Protein AF-A0A495WBW5-F1 (afdb_monomer)

Secondary structure (DSSP, 8-state):
-PPPPPPP-PPPPPP--------HHHHHHHHHHHHHHHHHT-----------------PPPPPPPPPSSPPPGGG-B--HHHHHHHHT--SSSS---STT--BTT-EE--TT--HHHHHHHHHHHHHSSS-SEEEEEEE-TTS-EEEEEEEEEEETTEEEEEEEETTSBEEEEE---TTSTT-EEPPPPPSSPPTTPPSS---EE--GGGT--S-EEEEEEETTEEEEEEE-TT--EEEEEEEE----

Nearest PDB structures (foldseek):
  8a8o-assembly1_C  TM=7.079E-01  e=2.023E-01  Methanothermococcus thermolithotrophicus DSM 2095
  5boi-assembly1_A  TM=7.600E-01  e=6.364E+00  Priestia megaterium QM B1551
  6idc-assembly1_A-2  TM=2.640E-01  e=1.720E+00  Borreliella burgdorferi
  6iei-assembly1_A-2  TM=2.700E-01  e=3.309E+00  Borreliella burgdorferi B31
  5xna-assembly1_B  TM=2.556E-01  e=5.996E+00  Ramazzottius varieornatus

pLDDT: mean 79.87, std 24.34, range [25.97, 98.69]

Mean predicted aligned error: 12.03 Å

Organism: NCBI:txid2072

Structure (mmCIF, N/CA/C/O backbone):
data_AF-A0A495WBW5-F1
#
_entry.id   AF-A0A495WBW5-F1
#
loop_
_atom_site.group_PDB
_atom_site.id
_atom_site.type_symbol
_atom_site.label_atom_id
_atom_site.label_alt_id
_atom_site.label_comp_id
_atom_site.label_asym_id
_atom_site.label_entity_id
_atom_site.label_seq_id
_atom_site.pdbx_PDB_ins_code
_atom_site.Cartn_x
_atom_site.Cartn_y
_atom_site.Cartn_z
_atom_site.occupancy
_atom_site.B_iso_or_equiv
_atom_site.auth_seq_id
_atom_site.auth_comp_id
_atom_site.auth_asym_id
_atom_site.auth_atom_id
_atom_site.pdbx_PDB_model_num
ATOM 1 N N . MET A 1 1 ? 38.525 -20.313 -63.266 1.00 43.47 1 MET A N 1
ATOM 2 C CA . MET A 1 1 ? 38.816 -19.893 -61.877 1.00 43.47 1 MET A CA 1
ATOM 3 C C . MET A 1 1 ? 37.550 -19.274 -61.301 1.00 43.47 1 MET A C 1
ATOM 5 O O . MET A 1 1 ? 37.199 -18.166 -61.682 1.00 43.47 1 MET A O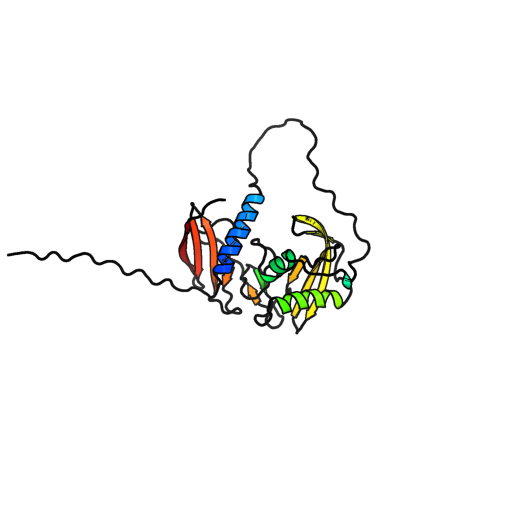 1
ATOM 9 N N . ALA A 1 2 ? 36.801 -20.036 -60.500 1.00 37.78 2 ALA A N 1
ATOM 10 C CA . ALA A 1 2 ? 35.515 -19.625 -59.939 1.00 37.78 2 ALA A CA 1
ATOM 11 C C . ALA A 1 2 ? 35.702 -19.095 -58.508 1.00 37.78 2 ALA A C 1
ATOM 13 O O . ALA A 1 2 ? 36.392 -19.710 -57.700 1.00 37.78 2 ALA A O 1
ATOM 14 N N . LYS A 1 3 ? 35.101 -17.938 -58.220 1.00 40.56 3 LYS A N 1
ATOM 15 C CA . LYS A 1 3 ? 35.099 -17.264 -56.914 1.00 40.56 3 LYS A CA 1
ATOM 16 C C . LYS A 1 3 ? 33.952 -17.836 -56.060 1.00 40.56 3 LYS A C 1
ATOM 18 O O . LYS A 1 3 ? 32.822 -17.813 -56.550 1.00 40.56 3 LYS A O 1
ATOM 23 N N . PRO A 1 4 ? 34.163 -18.290 -54.813 1.00 42.28 4 PRO A N 1
ATOM 24 C CA . PRO A 1 4 ? 33.050 -18.648 -53.941 1.00 42.28 4 PRO A CA 1
ATOM 25 C C . PRO A 1 4 ? 32.411 -17.388 -53.336 1.00 42.28 4 PRO A C 1
ATOM 27 O O . PRO A 1 4 ? 33.103 -16.515 -52.811 1.00 42.28 4 PRO A O 1
ATOM 30 N N . LYS A 1 5 ? 31.077 -17.310 -53.402 1.00 39.19 5 LYS A N 1
ATOM 31 C CA . LYS A 1 5 ? 30.241 -16.435 -52.567 1.00 39.19 5 LYS A CA 1
ATOM 32 C C . LYS A 1 5 ? 29.957 -17.172 -51.256 1.00 39.19 5 LYS A C 1
ATOM 34 O O . LYS A 1 5 ? 29.403 -18.265 -51.312 1.00 39.19 5 LYS A O 1
ATOM 39 N N . ASN A 1 6 ? 30.272 -16.563 -50.114 1.00 36.59 6 ASN A N 1
ATOM 40 C CA . ASN A 1 6 ? 29.760 -17.015 -48.818 1.00 36.59 6 ASN A CA 1
ATOM 41 C C . ASN A 1 6 ? 28.464 -16.261 -48.459 1.00 36.59 6 ASN A C 1
ATOM 43 O O . ASN A 1 6 ? 28.389 -15.053 -48.705 1.00 36.59 6 ASN A O 1
ATOM 47 N N . PRO A 1 7 ? 27.452 -16.959 -47.909 1.00 36.31 7 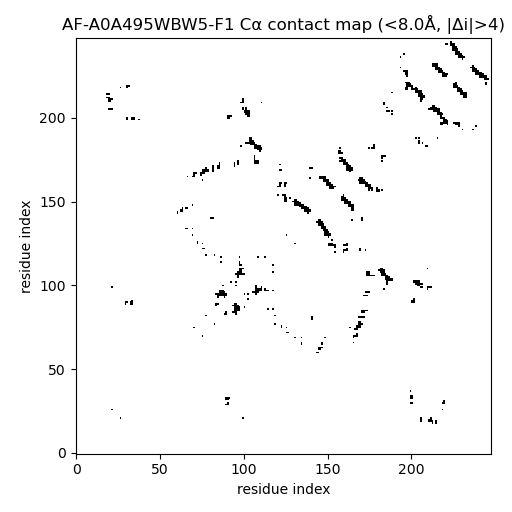PRO A N 1
ATOM 48 C CA . PRO A 1 7 ? 26.153 -16.400 -47.556 1.00 36.31 7 PRO A CA 1
ATOM 49 C C . PRO A 1 7 ? 26.163 -15.744 -46.165 1.00 36.31 7 PRO A C 1
ATOM 51 O O . PRO A 1 7 ? 27.070 -15.950 -45.360 1.00 36.31 7 PRO A O 1
ATOM 54 N N . GLY A 1 8 ? 25.146 -14.915 -45.925 1.00 31.19 8 GLY A N 1
ATOM 55 C CA . GLY A 1 8 ? 25.039 -14.001 -44.793 1.00 31.19 8 GLY A CA 1
ATOM 56 C C . GLY A 1 8 ? 25.006 -14.659 -43.414 1.00 31.19 8 GLY A C 1
ATOM 57 O O . GLY A 1 8 ? 24.326 -15.656 -43.186 1.00 31.19 8 GLY A O 1
ATOM 58 N N . GLY A 1 9 ? 25.723 -14.027 -42.484 1.00 26.98 9 GLY A N 1
ATOM 59 C CA . GLY A 1 9 ? 25.633 -14.283 -41.054 1.00 26.98 9 GLY A CA 1
ATOM 60 C C . GLY A 1 9 ? 24.434 -13.554 -40.460 1.00 26.98 9 GLY A C 1
ATOM 61 O O . GLY A 1 9 ? 24.450 -12.338 -40.289 1.00 26.98 9 GLY A O 1
ATOM 62 N N . SER A 1 10 ? 23.399 -14.320 -40.149 1.00 31.28 10 SER A N 1
ATOM 63 C CA . SER A 1 10 ? 22.343 -13.981 -39.202 1.00 31.28 10 SER A CA 1
ATOM 64 C C . SER A 1 10 ? 22.943 -13.719 -37.817 1.00 31.28 10 SER A C 1
ATOM 66 O O . SER A 1 10 ? 23.569 -14.599 -37.228 1.00 31.28 10 SER A O 1
ATOM 68 N N . THR A 1 11 ? 22.754 -12.507 -37.298 1.00 33.66 11 THR A N 1
ATOM 69 C CA . THR A 1 11 ? 23.127 -12.121 -35.933 1.00 33.66 11 THR A CA 1
ATOM 70 C C . THR A 1 11 ? 22.262 -12.896 -34.928 1.00 33.66 11 THR A C 1
ATOM 72 O O . THR A 1 11 ? 21.034 -12.837 -35.033 1.00 33.66 11 THR A O 1
ATOM 75 N N . PRO A 1 12 ? 22.841 -13.612 -33.947 1.00 33.16 12 PRO A N 1
ATOM 76 C CA . PRO A 1 12 ? 22.066 -14.287 -32.912 1.00 33.16 12 PRO A CA 1
ATOM 77 C C . PRO A 1 12 ? 21.360 -13.259 -32.023 1.00 33.16 12 PRO A C 1
ATOM 79 O O . PRO A 1 12 ? 21.994 -12.346 -31.490 1.00 33.16 12 PRO A O 1
ATOM 82 N N . GLY A 1 13 ? 20.044 -13.414 -31.866 1.00 32.56 13 GLY A N 1
ATOM 83 C CA . GLY A 1 13 ? 19.249 -12.653 -30.912 1.00 32.56 13 GLY A CA 1
ATOM 84 C C . GLY A 1 13 ? 19.832 -12.796 -29.509 1.00 32.56 13 GLY A C 1
ATOM 85 O O . GLY A 1 13 ? 20.043 -13.903 -29.016 1.00 32.56 13 GLY A O 1
ATOM 86 N N . LYS A 1 14 ? 20.121 -11.655 -28.882 1.00 28.94 14 LYS A N 1
ATOM 87 C CA . LYS A 1 14 ? 20.548 -11.579 -27.486 1.00 28.94 14 LYS A CA 1
ATOM 88 C C . LYS A 1 14 ? 19.438 -12.209 -26.625 1.00 28.94 14 LYS A C 1
ATOM 90 O O . LYS A 1 14 ? 18.284 -11.809 -26.791 1.00 28.94 14 LYS A O 1
ATOM 95 N N . PRO A 1 15 ? 19.737 -13.186 -25.751 1.00 29.55 15 PRO A N 1
ATOM 96 C CA . PRO A 1 15 ? 18.718 -13.795 -24.906 1.00 29.55 15 PRO A CA 1
ATOM 97 C C . PRO A 1 15 ? 18.064 -12.719 -24.036 1.00 29.55 15 PRO A C 1
ATOM 99 O O . PRO A 1 15 ? 18.747 -11.819 -23.538 1.00 29.55 15 PRO A O 1
ATOM 102 N N . SER A 1 16 ? 16.742 -12.803 -23.873 1.00 36.97 16 SER A N 1
ATOM 103 C CA . SER A 1 16 ? 15.997 -11.966 -22.936 1.00 36.97 16 SER A CA 1
ATOM 104 C C . SER A 1 16 ? 16.582 -12.177 -21.542 1.00 36.97 16 SER A C 1
ATOM 106 O O . SER A 1 16 ? 16.404 -13.242 -20.950 1.00 36.97 16 SER A O 1
ATOM 108 N N . GLN A 1 17 ? 17.323 -11.195 -21.032 1.00 35.88 17 GLN A N 1
ATOM 109 C CA . GLN A 1 17 ? 17.738 -11.205 -19.637 1.00 35.88 17 GLN A CA 1
ATOM 110 C C . GLN A 1 17 ? 16.465 -11.113 -18.795 1.00 35.88 17 GLN A C 1
ATOM 112 O O . GLN A 1 17 ? 15.706 -10.147 -18.891 1.00 35.88 17 GLN A O 1
ATOM 117 N N . ALA A 1 18 ? 16.185 -12.176 -18.046 1.00 35.75 18 ALA A N 1
ATOM 118 C CA . ALA A 1 18 ? 15.113 -12.194 -17.070 1.00 35.75 18 ALA A CA 1
ATOM 119 C C . ALA A 1 18 ? 15.525 -11.265 -15.921 1.00 35.75 18 ALA A C 1
ATOM 121 O O . ALA A 1 18 ? 16.387 -11.610 -15.117 1.00 35.75 18 ALA A O 1
ATOM 122 N N . HIS A 1 19 ? 14.966 -10.058 -15.905 1.00 38.81 19 HIS A N 1
ATOM 123 C CA . HIS A 1 19 ? 15.140 -9.095 -14.823 1.00 38.81 19 HIS A CA 1
ATOM 124 C C . HIS A 1 19 ? 13.980 -9.252 -13.837 1.00 38.81 19 HIS A C 1
ATOM 126 O O . HIS A 1 19 ? 12.852 -8.878 -14.160 1.00 38.81 19 HIS A O 1
ATOM 132 N N . GLY A 1 20 ? 14.275 -9.831 -12.670 1.00 45.25 20 GLY A N 1
ATOM 133 C CA . GLY A 1 20 ? 13.390 -9.896 -11.505 1.00 45.25 20 GLY A CA 1
ATOM 134 C C . GLY A 1 20 ? 12.148 -10.795 -11.623 1.00 45.25 20 GLY A C 1
ATOM 135 O O . GLY A 1 20 ? 11.582 -11.016 -12.690 1.00 45.25 20 GLY A O 1
ATOM 136 N N . ASN A 1 21 ? 11.668 -11.273 -10.473 1.00 41.28 21 ASN A N 1
ATOM 137 C CA . ASN A 1 21 ? 10.397 -11.995 -10.328 1.00 41.28 21 ASN A CA 1
ATOM 138 C C . ASN A 1 21 ? 9.182 -11.045 -10.259 1.00 41.28 21 ASN A C 1
ATOM 140 O O . ASN A 1 21 ? 8.181 -11.369 -9.619 1.00 41.28 21 ASN A O 1
ATOM 144 N N . ILE A 1 22 ? 9.237 -9.867 -10.900 1.00 48.59 22 ILE A N 1
ATOM 145 C CA . ILE A 1 22 ? 8.040 -9.028 -11.031 1.00 48.59 22 ILE A CA 1
ATOM 146 C C . ILE A 1 22 ? 7.065 -9.822 -11.897 1.00 48.59 22 ILE A C 1
ATOM 148 O O . ILE A 1 22 ? 7.281 -9.978 -13.099 1.00 48.59 22 ILE A O 1
ATOM 152 N N . ASN A 1 23 ? 6.014 -10.360 -11.276 1.00 43.28 23 ASN A N 1
ATOM 153 C CA . ASN A 1 23 ? 5.000 -11.152 -11.955 1.00 43.28 23 ASN A CA 1
ATOM 154 C C . ASN A 1 23 ? 4.376 -10.318 -13.089 1.00 43.28 23 ASN A C 1
ATOM 156 O O . ASN A 1 23 ? 3.496 -9.482 -12.869 1.00 43.28 23 ASN A O 1
ATOM 160 N N . ALA A 1 24 ? 4.856 -10.540 -14.315 1.00 37.81 24 ALA A N 1
ATOM 161 C CA . ALA A 1 24 ? 4.458 -9.792 -15.501 1.00 37.81 24 ALA A CA 1
ATOM 162 C C . ALA A 1 24 ? 2.958 -9.943 -15.809 1.00 37.81 24 ALA A C 1
ATOM 164 O O . ALA A 1 24 ? 2.379 -9.049 -16.420 1.00 37.81 24 ALA A O 1
ATOM 165 N N . GLY A 1 25 ? 2.306 -11.014 -15.335 1.00 30.72 25 GLY A N 1
ATOM 166 C CA . GLY A 1 25 ? 0.853 -11.186 -15.449 1.00 30.72 25 GLY A CA 1
ATOM 167 C C . GLY A 1 25 ? 0.061 -10.138 -14.657 1.00 30.72 25 GLY A C 1
ATOM 168 O O . GLY A 1 25 ? -0.947 -9.619 -15.142 1.00 30.72 25 GLY A O 1
ATOM 169 N N . ASN A 1 26 ? 0.575 -9.730 -13.492 1.00 37.06 26 ASN A N 1
ATOM 170 C CA . ASN A 1 26 ? -0.009 -8.656 -12.680 1.00 37.06 26 ASN A CA 1
ATOM 171 C C . ASN A 1 26 ? 0.437 -7.266 -13.174 1.00 37.06 26 ASN A C 1
ATOM 173 O O . ASN A 1 26 ? -0.297 -6.287 -13.036 1.00 37.06 26 ASN A O 1
ATOM 177 N N . GLY A 1 27 ? 1.609 -7.171 -13.813 1.00 37.22 27 GLY A N 1
ATOM 178 C CA . GLY A 1 27 ? 2.083 -5.966 -14.509 1.00 37.22 27 GLY A CA 1
ATOM 179 C C . GLY A 1 27 ? 1.206 -5.574 -15.705 1.00 37.22 27 GLY A C 1
ATOM 180 O O . GLY A 1 27 ? 0.771 -4.428 -15.794 1.00 37.22 27 GLY A O 1
ATOM 181 N N . ILE A 1 28 ? 0.846 -6.541 -16.557 1.00 38.62 28 ILE A N 1
ATOM 182 C CA . ILE A 1 28 ? -0.036 -6.318 -17.715 1.00 38.62 28 ILE A CA 1
ATOM 183 C C . ILE A 1 28 ? -1.458 -5.968 -17.254 1.00 38.62 28 ILE A C 1
ATOM 185 O O . ILE A 1 28 ? -2.049 -5.015 -17.763 1.00 38.62 28 ILE A O 1
ATOM 189 N N . SER A 1 29 ? -1.980 -6.676 -16.247 1.00 45.25 29 SER A N 1
ATOM 190 C CA . SER A 1 29 ? -3.312 -6.414 -15.683 1.00 45.25 29 SER A CA 1
ATOM 191 C C . SER A 1 29 ? -3.390 -5.041 -15.006 1.00 45.25 29 SER A C 1
ATOM 193 O O . SER A 1 29 ? -4.330 -4.287 -15.251 1.00 45.25 29 SER A O 1
ATOM 195 N N . SER A 1 30 ? -2.366 -4.650 -14.238 1.00 45.03 30 SER A N 1
ATOM 196 C CA . SER A 1 30 ? -2.308 -3.319 -13.616 1.00 45.03 30 SER A CA 1
ATOM 197 C C . SER A 1 30 ? -2.079 -2.200 -14.633 1.00 45.03 30 SER A C 1
ATOM 199 O O . SER A 1 30 ? -2.665 -1.131 -14.485 1.00 45.03 30 SER A O 1
ATOM 201 N N . ALA A 1 31 ? -1.321 -2.436 -15.709 1.00 40.00 31 ALA A N 1
ATOM 202 C CA . ALA A 1 31 ? -1.158 -1.464 -16.783 1.00 40.00 31 ALA A CA 1
ATOM 203 C C . ALA A 1 31 ? -2.442 -1.264 -17.598 1.00 40.00 31 ALA A C 1
ATOM 205 O O . ALA A 1 31 ? -2.763 -0.132 -17.962 1.00 40.00 31 ALA A O 1
ATOM 206 N N . GLN A 1 32 ? -3.199 -2.333 -17.851 1.00 39.16 32 GLN A N 1
ATOM 207 C CA . GLN A 1 32 ? -4.510 -2.262 -18.497 1.00 39.16 32 GLN A CA 1
ATOM 208 C C . GLN A 1 32 ? -5.557 -1.605 -17.579 1.00 39.16 32 GLN A C 1
ATOM 210 O O . GLN A 1 32 ? -6.296 -0.736 -18.042 1.00 39.16 32 GLN A O 1
ATOM 215 N N . ALA A 1 33 ? -5.571 -1.927 -16.280 1.00 44.62 33 ALA A N 1
ATOM 216 C CA . ALA A 1 33 ? -6.484 -1.336 -15.296 1.00 44.62 33 ALA A CA 1
ATOM 217 C C . ALA A 1 33 ? -6.207 0.160 -15.048 1.00 44.62 33 ALA A C 1
ATOM 219 O O . ALA A 1 33 ? -7.123 0.982 -15.088 1.00 44.62 33 ALA A O 1
ATOM 220 N N . ALA A 1 34 ? -4.938 0.543 -14.889 1.00 44.94 34 ALA A N 1
ATOM 221 C CA . ALA A 1 34 ? -4.526 1.937 -14.737 1.00 44.94 34 ALA A CA 1
ATOM 222 C C . ALA A 1 34 ? -4.800 2.767 -16.000 1.00 44.94 34 ALA A C 1
ATOM 224 O O . ALA A 1 34 ? -5.204 3.927 -15.918 1.00 44.94 34 ALA A O 1
ATOM 225 N N . THR A 1 35 ? -4.640 2.171 -17.187 1.00 46.78 35 THR A N 1
ATOM 226 C CA . THR A 1 35 ? -4.961 2.833 -18.459 1.00 46.78 35 THR A CA 1
ATOM 227 C C . THR A 1 35 ? -6.472 3.009 -18.639 1.00 46.78 35 THR A C 1
ATOM 229 O O . THR A 1 35 ? -6.905 4.070 -19.091 1.00 46.78 35 THR A O 1
ATOM 232 N N . ALA A 1 36 ? -7.285 2.030 -18.222 1.00 39.75 36 ALA A N 1
ATOM 233 C CA . ALA A 1 36 ? -8.742 2.158 -18.196 1.00 39.75 36 ALA A CA 1
ATOM 234 C C . ALA A 1 36 ? -9.202 3.294 -17.262 1.00 39.75 36 ALA A C 1
ATOM 236 O O . ALA A 1 36 ? -10.091 4.065 -17.619 1.00 39.75 36 ALA A O 1
ATOM 237 N N . GLN A 1 37 ? -8.541 3.484 -16.116 1.00 43.75 37 GLN A N 1
ATOM 238 C CA . GLN A 1 37 ? -8.821 4.607 -15.214 1.00 43.75 37 GLN A CA 1
ATOM 239 C C . GLN A 1 37 ? -8.287 5.955 -15.736 1.00 43.75 37 GLN A C 1
ATOM 241 O O . GLN A 1 37 ? -8.967 6.975 -15.622 1.00 43.75 37 GLN A O 1
ATOM 246 N N . ALA A 1 38 ? -7.110 5.990 -16.370 1.00 42.03 38 ALA A N 1
ATOM 247 C CA . ALA A 1 38 ? -6.569 7.206 -16.985 1.00 42.03 38 ALA A CA 1
ATOM 248 C C . ALA A 1 38 ? -7.426 7.695 -18.170 1.00 42.03 38 ALA A C 1
ATOM 250 O O . ALA A 1 38 ? -7.529 8.901 -18.404 1.00 42.03 38 ALA A O 1
ATOM 251 N N . ALA A 1 39 ? -8.083 6.778 -18.889 1.00 42.19 39 ALA A N 1
ATOM 252 C CA . ALA A 1 39 ? -9.068 7.107 -19.918 1.00 42.19 39 ALA A CA 1
ATOM 253 C C . ALA A 1 39 ? -10.351 7.732 -19.332 1.00 42.19 39 ALA A C 1
ATOM 255 O O . ALA A 1 39 ? -10.932 8.618 -19.958 1.00 42.19 39 ALA A O 1
ATOM 256 N N . GLN A 1 40 ? -10.753 7.341 -18.118 1.00 42.28 40 GLN A N 1
ATOM 257 C CA . GLN A 1 40 ? -11.913 7.904 -17.413 1.00 42.28 40 GLN A CA 1
ATOM 258 C C . GLN A 1 40 ? -11.627 9.267 -16.760 1.00 42.28 40 GLN A C 1
ATOM 260 O O . GLN A 1 40 ? -12.550 10.050 -16.543 1.00 42.28 40 GLN A O 1
ATOM 265 N N . GLN A 1 41 ? -10.362 9.583 -16.462 1.00 41.88 41 GLN A N 1
ATOM 266 C CA . GLN A 1 41 ? -10.006 10.774 -15.681 1.00 41.88 41 GLN A CA 1
ATOM 267 C C . GLN A 1 41 ? -9.903 12.093 -16.455 1.00 41.88 41 GLN A C 1
ATOM 269 O O . GLN A 1 41 ? -9.704 13.109 -15.803 1.00 41.88 41 GLN A O 1
ATOM 274 N N . GLY A 1 42 ? -10.083 12.124 -17.782 1.00 33.69 42 GLY A N 1
ATOM 275 C CA . GLY A 1 42 ? -10.219 13.374 -18.547 1.00 33.69 42 GLY A CA 1
ATOM 276 C C . GLY A 1 42 ? -9.031 14.349 -18.416 1.00 33.69 42 GLY A C 1
ATOM 277 O O . GLY A 1 42 ? -8.841 15.047 -17.427 1.00 33.69 42 GLY A O 1
ATOM 278 N N . LYS A 1 43 ? -8.225 14.459 -19.472 1.00 33.91 43 LYS A N 1
ATOM 279 C CA . LYS A 1 43 ? -7.086 15.391 -19.574 1.00 33.91 43 LYS A CA 1
ATOM 280 C C . LYS A 1 43 ? -7.516 16.846 -19.239 1.00 33.91 43 LYS A C 1
ATOM 282 O O . LYS A 1 43 ? -8.377 17.362 -19.951 1.00 33.91 43 LYS A O 1
ATOM 287 N N . PRO A 1 44 ? -6.920 17.563 -18.259 1.00 34.81 44 PRO A N 1
ATOM 288 C CA . PRO A 1 44 ? -7.162 18.995 -18.115 1.00 34.81 44 PRO A CA 1
ATOM 289 C C . PRO A 1 44 ? -6.353 19.730 -19.189 1.00 34.81 44 PRO A C 1
ATOM 291 O O . PRO A 1 44 ? -5.138 19.891 -19.081 1.00 34.81 44 PRO A O 1
ATOM 294 N N . GLY A 1 45 ? -7.026 20.108 -20.275 1.00 30.88 45 GLY A N 1
ATOM 295 C CA . GLY A 1 45 ? -6.473 20.973 -21.312 1.00 30.88 45 GLY A CA 1
ATOM 296 C C . GLY A 1 45 ? -6.440 22.426 -20.844 1.00 30.88 45 GLY A C 1
ATOM 297 O O . GLY A 1 45 ? -7.460 22.968 -20.426 1.00 30.88 45 GLY A O 1
ATOM 298 N N . GLY A 1 46 ? -5.264 23.050 -20.922 1.00 34.41 46 GLY A N 1
ATOM 299 C CA . GLY A 1 46 ? -5.116 24.498 -20.827 1.00 34.41 46 GLY A CA 1
ATOM 300 C C . GLY A 1 46 ? -5.591 25.177 -22.113 1.00 34.41 46 GLY A C 1
ATOM 301 O O . GLY A 1 46 ? -5.282 24.718 -23.212 1.00 34.41 46 GLY A O 1
ATOM 302 N N . GLY A 1 47 ? -6.328 26.274 -21.960 1.00 28.42 47 GLY A N 1
ATOM 303 C CA . GLY A 1 47 ? -6.790 27.140 -23.040 1.00 28.42 47 GLY A CA 1
ATOM 304 C C . GLY A 1 47 ? -7.217 28.492 -22.471 1.00 28.42 47 GLY A C 1
ATOM 305 O O . GLY A 1 47 ? -8.043 28.568 -21.569 1.00 28.42 47 GLY A O 1
ATOM 306 N N . SER A 1 48 ? -6.573 29.541 -22.960 1.00 29.53 48 SER A N 1
ATOM 307 C CA . SER A 1 48 ? -6.636 30.942 -22.549 1.00 29.53 48 SER A CA 1
ATOM 308 C C . SER A 1 48 ? -7.915 31.680 -22.969 1.00 29.53 48 SER A C 1
ATOM 310 O O . SER A 1 48 ? -8.349 31.524 -24.104 1.00 29.53 48 SER A O 1
ATOM 312 N N . GLY A 1 49 ? -8.364 32.610 -22.113 1.00 31.34 49 GLY A N 1
ATOM 313 C CA . GLY A 1 49 ? -8.990 33.890 -22.487 1.00 31.34 49 GLY A CA 1
ATOM 314 C C . GLY A 1 49 ? -10.487 33.889 -22.828 1.00 31.34 49 GLY A C 1
ATOM 315 O O . GLY A 1 49 ? -10.920 33.225 -23.760 1.00 31.34 49 GLY A O 1
ATOM 316 N N . GLY A 1 50 ? -11.263 34.730 -22.131 1.00 25.97 50 GLY A N 1
ATOM 317 C CA . GLY A 1 50 ? -12.617 35.109 -22.557 1.00 25.97 50 GLY A CA 1
ATOM 318 C C . GLY A 1 50 ? -13.609 35.289 -21.412 1.00 25.97 50 GLY A C 1
ATOM 319 O O . GLY A 1 50 ? -14.199 34.332 -20.925 1.00 25.97 50 GLY A O 1
ATOM 320 N N . GLN A 1 51 ? -13.812 36.535 -20.997 1.00 40.88 51 GLN A N 1
ATOM 321 C CA . GLN A 1 51 ? -14.844 36.951 -20.053 1.00 40.88 51 GLN A CA 1
ATOM 322 C C . GLN A 1 51 ? -16.227 36.806 -20.723 1.00 40.88 51 GLN A C 1
ATOM 324 O O . GLN A 1 51 ? -16.507 37.495 -21.700 1.00 40.88 51 GLN A O 1
ATOM 329 N N . SER A 1 52 ? -17.092 35.913 -20.231 1.00 30.91 52 SER A N 1
ATOM 330 C CA . SER A 1 52 ? -18.527 35.913 -20.556 1.00 30.91 52 SER A CA 1
ATOM 331 C C . SER A 1 52 ? -19.335 35.148 -19.504 1.00 30.91 52 SER A C 1
ATOM 333 O O . SER A 1 52 ? -18.943 34.083 -19.030 1.00 30.91 52 SER A O 1
ATOM 335 N N . THR A 1 53 ? -20.452 35.741 -19.107 1.00 52.06 53 THR A N 1
ATOM 336 C CA . THR A 1 53 ? -21.375 35.334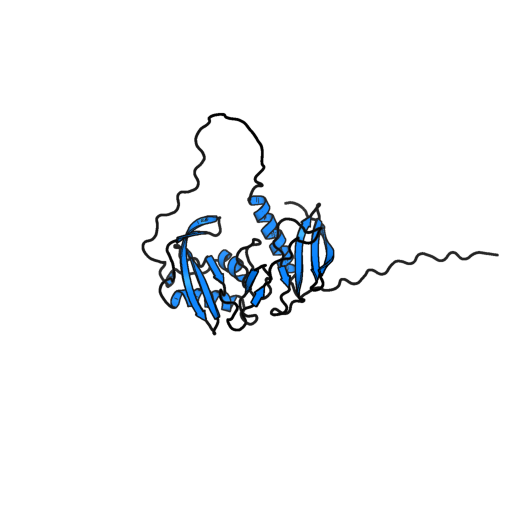 -18.050 1.00 52.06 53 THR A CA 1
ATOM 337 C C . THR A 1 53 ? -22.311 34.203 -18.506 1.00 52.06 53 THR A C 1
ATOM 339 O O . THR A 1 53 ? -23.102 34.383 -19.429 1.00 52.06 53 THR A O 1
ATOM 342 N N . LYS A 1 54 ? -22.296 33.040 -17.829 1.00 36.12 54 LYS A N 1
ATOM 343 C CA . LYS A 1 54 ? -23.384 32.037 -17.887 1.00 36.12 54 LYS A CA 1
ATOM 344 C C . LYS A 1 54 ? -23.469 31.173 -16.608 1.00 36.12 54 LYS A C 1
ATOM 346 O O . LYS A 1 54 ? -22.466 31.030 -15.913 1.00 36.12 54 LYS A O 1
ATOM 351 N N . PRO A 1 55 ? -24.658 30.628 -16.277 1.00 43.41 55 PRO A N 1
ATOM 352 C CA . PRO A 1 55 ? -25.064 30.229 -14.931 1.00 43.41 55 PRO A CA 1
ATOM 353 C C . PRO A 1 55 ? -24.841 28.742 -14.620 1.00 43.41 55 PRO A C 1
ATOM 355 O O . PRO A 1 55 ? -24.880 27.902 -15.513 1.00 43.41 55 PRO A O 1
ATOM 358 N N . GLY A 1 56 ? -24.732 28.436 -13.320 1.00 40.84 56 GLY A N 1
ATOM 359 C CA . GLY A 1 56 ? -25.087 27.136 -12.737 1.00 40.84 56 GLY A CA 1
ATOM 360 C C . GLY A 1 56 ? -24.124 25.983 -13.011 1.00 40.84 56 GLY A C 1
ATOM 361 O O . GLY A 1 56 ? -24.469 25.045 -13.721 1.00 40.84 56 GLY A O 1
ATOM 362 N N . GLY A 1 57 ? -22.938 26.009 -12.397 1.00 38.53 57 GLY A N 1
ATOM 363 C CA . GLY A 1 57 ? -22.086 24.822 -12.329 1.00 38.53 57 GLY A CA 1
ATOM 364 C C . GLY A 1 57 ? -22.803 23.696 -11.581 1.00 38.53 57 GLY A C 1
ATOM 365 O O . GLY A 1 57 ? -23.212 23.877 -10.435 1.00 38.53 57 GLY A O 1
ATOM 366 N N . THR A 1 58 ? -22.951 22.539 -12.226 1.00 48.50 58 THR A N 1
ATOM 367 C CA . THR A 1 58 ? -23.406 21.286 -11.612 1.00 48.50 58 THR A CA 1
ATOM 368 C C . THR A 1 58 ? -22.517 20.979 -10.408 1.00 48.50 58 THR A C 1
ATOM 370 O O . THR A 1 58 ? -21.342 20.632 -10.560 1.00 48.50 58 THR A O 1
ATOM 373 N N . GLY A 1 59 ? -23.058 21.217 -9.213 1.00 53.91 59 GLY A N 1
ATOM 374 C CA . GLY A 1 59 ? -22.316 21.212 -7.961 1.00 53.91 59 GLY A CA 1
ATOM 375 C C . GLY A 1 59 ? -21.682 19.856 -7.673 1.00 53.91 59 GLY A C 1
ATOM 376 O O . GLY A 1 59 ? -22.315 18.813 -7.836 1.00 53.91 59 GLY A O 1
ATOM 377 N N . LYS A 1 60 ? -20.428 19.873 -7.208 1.00 60.25 60 LYS A N 1
ATOM 378 C CA . LYS A 1 60 ? -19.828 18.708 -6.547 1.00 60.25 60 LYS A CA 1
ATOM 379 C C . LYS A 1 60 ? -20.801 18.219 -5.463 1.00 60.25 60 LYS A C 1
ATOM 381 O O . LYS A 1 60 ? -21.335 19.074 -4.750 1.00 60.25 60 LYS A O 1
ATOM 386 N N . PRO A 1 61 ? -21.022 16.899 -5.318 1.00 66.88 61 PRO A N 1
ATOM 387 C CA . PRO A 1 61 ? -21.892 16.370 -4.277 1.00 66.88 61 PRO A CA 1
ATOM 388 C C . PRO A 1 61 ? -21.502 16.959 -2.924 1.00 66.88 61 PRO A C 1
ATOM 390 O O . PRO A 1 61 ? -20.317 16.975 -2.574 1.00 66.88 61 PRO A O 1
ATOM 393 N N . ALA A 1 62 ? -22.487 17.470 -2.186 1.00 72.81 62 ALA A N 1
ATOM 394 C CA . ALA A 1 62 ? -22.255 17.898 -0.817 1.00 72.81 62 ALA A CA 1
ATOM 395 C C . ALA A 1 62 ? -21.707 16.703 -0.015 1.00 72.81 62 ALA A C 1
ATOM 397 O O . ALA A 1 62 ? -22.173 15.575 -0.215 1.00 72.81 62 ALA A O 1
ATOM 398 N N . PRO A 1 63 ? -20.707 16.910 0.858 1.00 75.62 63 PRO A N 1
ATOM 399 C CA . PRO A 1 63 ? -20.206 15.833 1.692 1.00 75.62 63 PRO A CA 1
ATOM 400 C C . PRO A 1 63 ? -21.340 15.286 2.575 1.00 75.62 63 PRO A C 1
ATOM 402 O O . PRO A 1 63 ? -22.203 16.059 3.004 1.00 75.62 63 PRO A O 1
ATOM 405 N N . PRO A 1 64 ? -21.346 13.973 2.864 1.00 86.06 64 PRO A N 1
ATOM 406 C CA . PRO A 1 64 ? -22.338 13.383 3.754 1.00 86.06 64 PRO A CA 1
ATOM 407 C C . PRO A 1 64 ? -22.288 14.039 5.140 1.00 86.06 64 PRO A C 1
ATOM 409 O O . PRO A 1 64 ? -21.273 14.617 5.541 1.00 86.06 64 PRO A O 1
ATOM 412 N N . THR A 1 65 ? -23.374 13.929 5.904 1.00 91.31 65 THR A N 1
ATOM 413 C CA . THR A 1 65 ? -23.423 14.415 7.290 1.00 91.31 65 THR A CA 1
ATOM 414 C C . THR A 1 65 ? -22.326 13.764 8.130 1.00 91.31 65 THR A C 1
ATOM 416 O O . THR A 1 65 ? -22.112 12.554 8.046 1.00 91.31 65 THR A O 1
ATOM 419 N N . LYS A 1 66 ? -21.629 14.564 8.946 1.00 94.62 66 LYS A N 1
ATOM 420 C CA . LYS A 1 66 ? -20.554 14.082 9.822 1.00 94.62 66 LYS A CA 1
ATOM 421 C C . LYS A 1 66 ? -21.112 13.088 10.852 1.00 94.62 66 LYS A C 1
ATOM 423 O O . LYS A 1 66 ? -21.989 13.483 11.620 1.00 94.62 66 LYS A O 1
ATOM 428 N N . PRO A 1 67 ? -20.613 11.841 10.912 1.00 93.88 67 PRO A N 1
ATOM 429 C CA . PRO A 1 67 ? -21.043 10.894 11.927 1.00 93.88 67 PRO A CA 1
ATOM 430 C C . PRO A 1 67 ? -20.557 11.326 13.311 1.00 93.88 67 PRO A C 1
ATOM 432 O O . PRO A 1 67 ? -19.474 11.898 13.461 1.00 93.88 67 PRO A O 1
ATOM 435 N N . ILE A 1 68 ? -21.356 11.015 14.328 1.00 91.50 68 ILE A N 1
ATOM 436 C CA . ILE A 1 68 ? -21.040 11.293 15.737 1.00 91.50 68 ILE A CA 1
ATOM 437 C C . ILE A 1 68 ? -20.322 10.126 16.429 1.00 91.50 68 ILE A C 1
ATOM 439 O O . ILE A 1 68 ? -19.770 10.308 17.509 1.00 91.50 68 ILE A O 1
ATOM 443 N N . GLN A 1 69 ? -20.303 8.943 15.809 1.00 93.44 69 GLN A N 1
ATOM 444 C CA . GLN A 1 69 ? -19.662 7.728 16.314 1.00 93.44 69 GLN A CA 1
ATOM 445 C C . GLN A 1 69 ? -19.013 6.953 15.158 1.00 93.44 69 GLN A C 1
ATOM 447 O O . GLN A 1 69 ? -19.513 7.038 14.031 1.00 93.44 69 GLN A O 1
ATOM 452 N N . PRO A 1 70 ? -17.907 6.226 15.406 1.00 94.94 70 PRO A N 1
ATOM 453 C CA . PRO A 1 70 ? -17.337 5.311 14.422 1.00 94.94 70 PRO A CA 1
ATOM 454 C C . PRO A 1 70 ? -18.285 4.136 14.126 1.00 94.94 70 PRO A C 1
ATOM 456 O O . PRO A 1 70 ? -19.190 3.865 14.921 1.00 94.94 70 PRO A O 1
ATOM 459 N N . PRO A 1 71 ? -18.078 3.413 13.008 1.00 95.12 71 PRO A N 1
ATOM 460 C CA . PRO A 1 71 ? -18.767 2.153 12.754 1.00 95.12 71 PRO A CA 1
ATOM 461 C C . PRO A 1 71 ? -18.589 1.179 13.923 1.00 95.12 71 PRO A C 1
ATOM 463 O O . PRO A 1 71 ? -17.532 1.137 14.555 1.00 95.12 71 PRO A O 1
ATOM 466 N N . THR A 1 72 ? -19.613 0.372 14.195 1.00 94.62 72 THR A N 1
ATOM 467 C CA . THR A 1 72 ? -19.499 -0.712 15.176 1.00 94.62 72 THR A CA 1
ATOM 468 C C . THR A 1 72 ? -18.550 -1.790 14.659 1.00 94.62 72 THR A C 1
ATOM 470 O O . THR A 1 72 ? -18.444 -1.989 13.451 1.00 94.62 72 THR A O 1
ATOM 473 N N . ALA A 1 73 ? -17.906 -2.527 15.568 1.00 91.94 73 ALA A N 1
ATOM 474 C CA . ALA A 1 73 ? -16.993 -3.622 15.233 1.00 91.94 73 ALA A CA 1
ATOM 475 C C . ALA A 1 73 ? -17.563 -4.584 14.171 1.00 91.94 73 ALA A C 1
ATOM 477 O O . ALA A 1 73 ? -16.911 -4.847 13.166 1.00 91.94 73 ALA A O 1
ATOM 478 N N . ASN A 1 74 ? -18.820 -5.011 14.338 1.00 93.00 74 ASN A N 1
ATOM 479 C CA . ASN A 1 74 ? -19.497 -5.942 13.426 1.00 93.00 74 ASN A CA 1
ATOM 480 C C . ASN A 1 74 ? -19.865 -5.332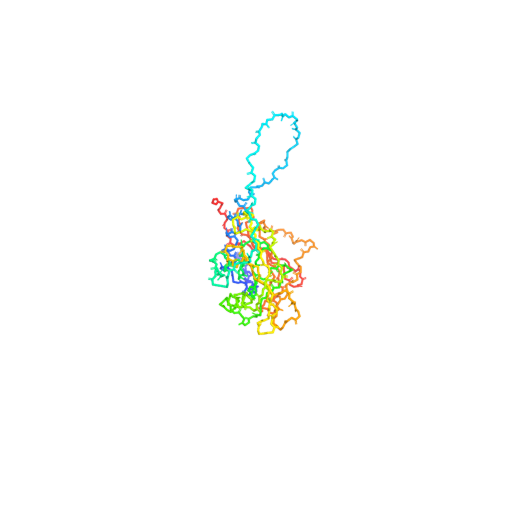 12.060 1.00 93.00 74 ASN A C 1
ATOM 482 O O . ASN A 1 74 ? -20.230 -6.066 11.145 1.00 93.00 74 ASN A O 1
ATOM 486 N N . ALA A 1 75 ? -19.830 -4.004 11.915 1.00 96.12 75 ALA A N 1
ATOM 487 C CA . ALA A 1 75 ? -20.064 -3.336 10.637 1.00 96.12 75 ALA A CA 1
ATOM 488 C C . ALA A 1 75 ? -18.780 -3.213 9.799 1.00 96.12 75 ALA A C 1
ATOM 490 O O . ALA A 1 75 ? -18.865 -2.932 8.596 1.00 96.12 75 ALA A O 1
ATOM 491 N N . ILE A 1 76 ? -17.609 -3.399 10.424 1.00 97.81 76 ILE A N 1
ATOM 492 C CA . ILE A 1 76 ? -16.311 -3.267 9.769 1.00 97.81 76 ILE A CA 1
ATOM 493 C C . ILE A 1 76 ? -16.057 -4.477 8.870 1.00 97.81 76 ILE A C 1
ATOM 495 O O . ILE A 1 76 ? -16.204 -5.618 9.296 1.00 97.81 76 ILE A O 1
ATOM 499 N N . ARG A 1 77 ? -15.686 -4.230 7.612 1.00 97.56 77 ARG A N 1
ATOM 500 C CA . ARG A 1 77 ? -15.487 -5.282 6.606 1.00 97.56 77 ARG A CA 1
ATOM 501 C C . ARG A 1 77 ? -14.557 -4.839 5.483 1.00 97.56 77 ARG A C 1
ATOM 503 O O . ARG A 1 77 ? -14.397 -3.645 5.232 1.00 97.56 77 ARG A O 1
ATOM 510 N N . HIS A 1 78 ? -14.017 -5.814 4.760 1.00 96.69 78 HIS A N 1
ATOM 511 C CA . HIS A 1 78 ? -13.371 -5.593 3.465 1.00 96.69 78 HIS A CA 1
ATOM 512 C C . HIS A 1 78 ? -14.393 -5.673 2.326 1.00 96.69 78 HIS A C 1
ATOM 514 O O . HIS A 1 78 ? -15.334 -6.464 2.389 1.00 96.69 78 HIS A O 1
ATOM 520 N N . SER A 1 79 ? -14.196 -4.862 1.291 1.00 93.69 79 SER A N 1
ATOM 521 C CA . SER A 1 79 ? -14.837 -4.994 -0.021 1.00 93.69 79 SER A CA 1
ATOM 522 C C . SER A 1 79 ? -13.827 -5.583 -1.013 1.00 93.69 79 SER A C 1
ATOM 524 O O . SER A 1 79 ? -12.624 -5.492 -0.786 1.00 93.69 79 SER A O 1
ATOM 526 N N . ASP A 1 80 ? -14.262 -6.144 -2.141 1.00 91.06 80 ASP A N 1
ATOM 527 C CA . ASP A 1 80 ? -13.313 -6.637 -3.158 1.00 91.06 80 ASP A CA 1
ATOM 528 C C . ASP A 1 80 ? -12.385 -5.520 -3.663 1.00 91.06 80 ASP A C 1
ATOM 530 O O . ASP A 1 80 ? -11.181 -5.718 -3.826 1.00 91.06 80 ASP A O 1
ATOM 534 N N . ALA A 1 81 ? -12.927 -4.308 -3.814 1.00 88.50 81 ALA A N 1
ATOM 535 C CA . ALA A 1 81 ? -12.153 -3.126 -4.174 1.00 88.50 81 ALA A CA 1
ATOM 536 C C . ALA A 1 81 ? -11.121 -2.757 -3.097 1.00 88.50 81 ALA A C 1
ATOM 538 O O . ALA A 1 81 ? -10.001 -2.364 -3.432 1.00 88.50 81 ALA A O 1
ATOM 539 N N . SER A 1 82 ? -11.459 -2.891 -1.809 1.00 91.62 82 SER A N 1
ATOM 540 C CA . SER A 1 82 ? -10.503 -2.624 -0.736 1.00 91.62 82 SER A CA 1
ATOM 541 C C . SER A 1 82 ? -9.398 -3.664 -0.669 1.00 91.62 82 SER A C 1
ATOM 543 O O . SER A 1 82 ? -8.247 -3.293 -0.444 1.00 91.62 82 SER A O 1
ATOM 545 N N . ARG A 1 83 ? -9.724 -4.941 -0.896 1.00 94.50 83 ARG A N 1
ATOM 546 C CA . ARG A 1 83 ? -8.746 -6.035 -0.931 1.00 94.50 83 ARG A CA 1
ATOM 547 C C . ARG A 1 83 ? -7.699 -5.779 -2.006 1.00 94.50 83 ARG A C 1
ATOM 549 O O . ARG A 1 83 ? -6.514 -5.679 -1.690 1.00 94.50 83 ARG A O 1
ATOM 556 N N . GLU A 1 84 ? -8.154 -5.546 -3.235 1.00 92.56 84 GLU A N 1
ATOM 557 C CA . GLU A 1 84 ? -7.283 -5.232 -4.369 1.00 92.56 84 GLU A CA 1
ATOM 558 C C . GLU A 1 84 ? -6.438 -3.985 -4.090 1.00 92.56 84 GLU A C 1
ATOM 560 O O . GLU A 1 84 ? -5.214 -3.988 -4.247 1.00 92.56 84 GLU A O 1
ATOM 565 N N . HIS A 1 85 ? -7.074 -2.917 -3.600 1.00 92.50 85 HIS A N 1
ATOM 566 C CA . HIS A 1 85 ? -6.385 -1.674 -3.290 1.00 92.50 85 HIS A CA 1
ATOM 567 C C . HIS A 1 85 ? -5.286 -1.873 -2.240 1.00 92.50 85 HIS A C 1
ATOM 569 O O . HIS A 1 85 ? -4.175 -1.390 -2.424 1.00 92.50 85 HIS A O 1
ATOM 575 N N . ILE A 1 86 ? -5.558 -2.566 -1.136 1.00 95.38 86 ILE A N 1
ATOM 576 C CA . ILE A 1 86 ? -4.582 -2.768 -0.056 1.00 95.38 86 ILE A CA 1
ATOM 577 C C . ILE A 1 86 ? -3.411 -3.618 -0.537 1.00 95.38 86 ILE A C 1
ATOM 579 O O . ILE A 1 86 ? -2.258 -3.251 -0.317 1.00 95.38 86 ILE A O 1
ATOM 583 N N . VAL A 1 87 ? -3.699 -4.731 -1.205 1.00 95.50 87 VAL A N 1
ATOM 584 C CA . VAL A 1 87 ? -2.714 -5.781 -1.480 1.00 95.50 87 VAL A CA 1
ATOM 585 C C . VAL A 1 87 ? -1.899 -5.445 -2.725 1.00 95.50 87 VAL A C 1
ATOM 587 O O . VAL A 1 87 ? -0.672 -5.396 -2.661 1.00 95.50 87 VAL A O 1
ATOM 590 N N . HIS A 1 88 ? -2.554 -5.131 -3.841 1.00 91.88 88 HIS A N 1
ATOM 591 C CA . HIS A 1 88 ? -1.907 -4.972 -5.150 1.00 91.88 88 HIS A CA 1
ATOM 592 C C . HIS A 1 88 ? -1.843 -3.512 -5.627 1.00 91.88 88 HIS A C 1
ATOM 594 O O . HIS A 1 88 ? -0.928 -3.122 -6.370 1.00 91.88 88 HIS A O 1
ATOM 600 N N . GLY A 1 89 ? -2.754 -2.682 -5.119 1.00 88.88 89 GLY A N 1
ATOM 601 C CA . GLY A 1 89 ? -2.943 -1.300 -5.540 1.00 88.88 89 GLY A CA 1
ATOM 602 C C . GLY A 1 89 ? -3.808 -1.205 -6.793 1.00 88.88 89 GLY A C 1
ATOM 603 O O . GLY A 1 89 ? -3.823 -2.083 -7.643 1.00 88.88 89 GLY A O 1
ATOM 604 N N . ASP A 1 90 ? -4.501 -0.085 -6.948 1.00 79.56 90 ASP A N 1
ATOM 605 C CA . ASP A 1 90 ? -5.516 0.139 -7.984 1.00 79.56 90 ASP A CA 1
ATOM 606 C C . ASP A 1 90 ? -4.949 0.727 -9.291 1.00 79.56 90 ASP A C 1
ATOM 608 O O . ASP A 1 90 ? -5.621 1.472 -9.998 1.00 79.56 90 ASP A O 1
ATOM 612 N N . GLY A 1 91 ? -3.683 0.440 -9.612 1.00 63.66 91 GLY A N 1
ATOM 613 C CA . GLY A 1 91 ? -3.003 1.001 -10.789 1.00 63.66 91 GLY A CA 1
ATOM 614 C C . GLY A 1 91 ? -2.558 2.467 -10.638 1.00 63.66 91 GLY A C 1
ATOM 615 O O . GLY A 1 91 ? -1.815 2.985 -11.474 1.00 63.66 91 GLY A O 1
ATOM 616 N N . GLY A 1 92 ? -2.947 3.131 -9.546 1.00 68.06 92 GLY A N 1
ATOM 617 C CA . GLY A 1 92 ? -2.500 4.470 -9.182 1.00 68.06 92 GLY A CA 1
ATOM 618 C C . GLY A 1 92 ? -1.280 4.493 -8.255 1.00 68.06 92 GLY A C 1
ATOM 619 O O . GLY A 1 92 ? -0.587 3.507 -8.021 1.00 68.06 92 GLY A O 1
ATOM 620 N N . ARG A 1 93 ? -1.017 5.669 -7.668 1.00 70.31 93 ARG A N 1
ATOM 621 C CA . ARG A 1 93 ? -0.008 5.844 -6.602 1.00 70.31 93 ARG A CA 1
ATOM 622 C C . ARG A 1 93 ? -0.523 5.426 -5.223 1.00 70.31 93 ARG A C 1
ATOM 624 O O . ARG A 1 93 ? 0.146 5.698 -4.230 1.00 70.31 93 ARG A O 1
ATOM 631 N N . GLN A 1 94 ? -1.690 4.800 -5.116 1.00 80.88 94 GLN A N 1
ATOM 632 C CA . GLN A 1 94 ? -2.328 4.461 -3.843 1.00 80.88 94 GLN A CA 1
ATOM 633 C C . GLN A 1 94 ? -2.342 2.943 -3.631 1.00 80.88 94 GLN A C 1
ATOM 635 O O . GLN A 1 94 ? -2.161 2.194 -4.585 1.00 80.88 94 GLN A O 1
ATOM 640 N N . GLY A 1 95 ? -2.437 2.509 -2.374 1.00 89.56 95 GLY A N 1
ATOM 641 C CA . GLY A 1 95 ? -2.490 1.085 -2.045 1.00 89.56 95 GLY A CA 1
ATOM 642 C C . GLY A 1 95 ? -1.227 0.284 -2.388 1.00 89.56 95 GLY A C 1
ATOM 643 O O . GLY A 1 95 ? -0.155 0.865 -2.559 1.00 89.56 95 GLY A O 1
ATOM 644 N N . GLY A 1 96 ? -1.361 -1.034 -2.508 1.00 93.81 96 GLY A N 1
ATOM 645 C CA . GLY A 1 96 ? -0.285 -1.964 -2.846 1.00 93.81 96 GLY A CA 1
ATOM 646 C C . GLY A 1 96 ? 0.783 -2.049 -1.771 1.00 93.81 96 GLY A C 1
ATOM 647 O O . GLY A 1 96 ? 1.825 -1.405 -1.872 1.00 93.81 96 GLY A O 1
ATOM 648 N N . HIS A 1 97 ? 0.485 -2.836 -0.747 1.00 96.75 97 HIS A N 1
ATOM 649 C CA . HIS A 1 97 ? 1.341 -3.059 0.407 1.00 96.75 97 HIS A CA 1
ATOM 650 C C . HIS A 1 97 ? 1.723 -4.530 0.573 1.00 96.75 97 HIS A C 1
ATOM 652 O O . HIS A 1 97 ? 2.409 -4.851 1.534 1.00 96.75 97 HIS A O 1
ATOM 658 N N . LEU A 1 98 ? 1.334 -5.423 -0.345 1.00 97.12 98 LEU A N 1
ATOM 659 C CA . LEU A 1 98 ? 1.934 -6.755 -0.407 1.00 97.12 98 LEU A CA 1
ATOM 660 C C . LEU A 1 98 ? 3.426 -6.637 -0.758 1.00 97.12 98 LEU A C 1
ATOM 662 O O . LEU A 1 98 ? 3.820 -5.782 -1.564 1.00 97.12 98 LEU A O 1
ATOM 666 N N . ALA A 1 99 ? 4.237 -7.512 -0.166 1.00 97.31 99 ALA A N 1
ATOM 667 C CA . ALA A 1 99 ? 5.653 -7.618 -0.478 1.00 97.31 99 ALA A CA 1
ATOM 668 C C . ALA A 1 99 ? 5.880 -7.829 -1.987 1.00 97.31 99 ALA A C 1
ATOM 670 O O . ALA A 1 99 ? 5.221 -8.644 -2.634 1.00 97.31 99 ALA A O 1
ATOM 671 N N . GLY A 1 100 ? 6.818 -7.075 -2.555 1.00 95.06 100 GLY A N 1
ATOM 672 C CA . GLY A 1 100 ? 7.180 -7.120 -3.970 1.00 95.06 100 GLY A CA 1
ATOM 673 C C . GLY A 1 100 ? 6.329 -6.235 -4.884 1.00 95.06 100 GLY A C 1
ATOM 674 O O . GLY A 1 100 ? 6.546 -6.242 -6.097 1.00 95.06 100 GLY A O 1
ATOM 675 N N . THR A 1 101 ? 5.388 -5.441 -4.358 1.00 94.38 101 THR A N 1
ATOM 676 C CA . THR A 1 101 ? 4.634 -4.486 -5.193 1.00 94.38 101 THR A CA 1
ATOM 677 C C . THR A 1 101 ? 5.525 -3.368 -5.745 1.00 94.38 101 THR A C 1
ATOM 679 O O . THR A 1 101 ? 5.277 -2.861 -6.839 1.00 94.38 101 THR A O 1
ATOM 682 N N . GLY A 1 102 ? 6.576 -2.970 -5.038 1.00 94.88 102 GLY A N 1
ATOM 683 C CA . GLY A 1 102 ? 7.628 -2.077 -5.506 1.00 94.88 102 GLY A CA 1
ATOM 684 C C . GLY A 1 102 ? 7.222 -0.612 -5.654 1.00 94.88 102 GLY A C 1
ATOM 685 O O . GLY A 1 102 ? 7.898 0.145 -6.351 1.00 94.88 102 GLY A O 1
ATOM 686 N N . PHE A 1 103 ? 6.102 -0.169 -5.082 1.00 93.56 103 PHE A N 1
ATOM 687 C CA . PHE A 1 103 ? 5.682 1.222 -5.251 1.00 93.56 103 PHE A CA 1
ATOM 688 C C . PHE A 1 103 ? 6.661 2.199 -4.578 1.00 93.56 103 PHE A C 1
ATOM 690 O O . PHE A 1 103 ? 6.950 2.106 -3.387 1.00 93.56 103 PHE A O 1
ATOM 697 N N . SER A 1 104 ? 7.122 3.187 -5.350 1.00 93.31 104 SER A N 1
ATOM 698 C CA . SER A 1 104 ? 8.053 4.238 -4.911 1.00 93.31 104 SER A CA 1
ATOM 699 C C . SER A 1 104 ? 7.626 4.935 -3.617 1.00 93.31 104 SER A C 1
ATOM 701 O O . SER A 1 104 ? 6.488 5.400 -3.507 1.00 93.31 104 SER A O 1
ATOM 703 N N . LYS A 1 105 ? 8.578 5.073 -2.680 1.00 93.38 105 LYS A N 1
ATOM 704 C CA . LYS A 1 105 ? 8.410 5.715 -1.360 1.00 93.38 105 LYS A CA 1
ATOM 705 C C . LYS A 1 105 ? 7.312 5.101 -0.482 1.00 93.38 105 LYS A C 1
ATOM 707 O O . LYS A 1 105 ? 6.751 5.800 0.363 1.00 93.38 105 LYS A O 1
ATOM 712 N N . LYS A 1 106 ? 6.975 3.829 -0.691 1.00 93.81 106 LYS A N 1
ATOM 713 C CA . LYS A 1 106 ? 6.021 3.105 0.151 1.00 93.81 106 LYS A CA 1
ATOM 714 C C . LYS A 1 106 ? 6.700 2.022 0.965 1.00 93.81 106 LYS A C 1
ATOM 716 O O . LYS A 1 106 ? 7.789 1.560 0.627 1.00 93.81 106 LYS A O 1
ATOM 721 N N . THR A 1 107 ? 6.004 1.635 2.019 1.00 97.44 107 THR A N 1
ATOM 722 C CA . THR A 1 107 ? 6.272 0.435 2.792 1.00 97.44 107 THR A CA 1
ATOM 723 C C . THR A 1 107 ? 5.385 -0.712 2.319 1.00 97.44 107 THR A C 1
ATOM 725 O O . THR A 1 107 ? 4.286 -0.488 1.803 1.00 97.44 107 THR A O 1
ATOM 728 N N . GLU A 1 108 ? 5.854 -1.932 2.515 1.00 97.88 108 GLU A N 1
ATOM 729 C CA . GLU A 1 108 ? 5.128 -3.171 2.256 1.00 97.88 108 GLU A CA 1
ATOM 730 C C . GLU A 1 108 ? 5.182 -4.045 3.508 1.00 97.88 108 GLU A C 1
ATOM 732 O O . GLU A 1 108 ? 6.112 -3.947 4.314 1.00 97.88 108 GLU A O 1
ATOM 737 N N . PHE A 1 109 ? 4.162 -4.876 3.679 1.00 98.62 109 PHE A N 1
ATOM 738 C CA . PHE A 1 109 ? 4.101 -5.872 4.735 1.00 98.62 109 PHE A CA 1
ATOM 739 C C . PHE A 1 109 ? 5.234 -6.898 4.595 1.00 98.62 109 PHE A C 1
ATOM 741 O O . PHE A 1 109 ? 5.822 -7.019 3.514 1.00 98.62 109 PHE A O 1
ATOM 748 N N . PRO A 1 110 ? 5.551 -7.626 5.681 1.00 98.50 110 PRO A N 1
ATOM 749 C CA . PRO A 1 110 ? 6.547 -8.687 5.649 1.00 98.50 110 PRO A CA 1
ATOM 750 C C . PRO A 1 110 ? 6.332 -9.698 4.521 1.00 98.50 110 PRO A C 1
ATOM 752 O O . PRO A 1 110 ? 5.205 -9.988 4.128 1.00 98.50 110 PRO A O 1
ATOM 755 N N . MET A 1 111 ? 7.430 -10.248 3.999 1.00 97.00 111 MET A N 1
ATOM 756 C CA . MET A 1 111 ? 7.399 -11.185 2.867 1.00 97.00 111 MET A CA 1
ATOM 757 C C . MET A 1 111 ? 6.656 -12.493 3.179 1.00 97.00 111 MET A C 1
ATOM 759 O O . MET A 1 111 ? 6.137 -13.138 2.273 1.00 97.00 111 MET A O 1
ATOM 763 N N . ASP A 1 112 ? 6.610 -12.886 4.449 1.00 97.00 112 ASP A N 1
ATOM 764 C CA . ASP A 1 112 ? 5.885 -14.052 4.949 1.00 97.00 112 ASP A CA 1
ATOM 765 C C . ASP A 1 112 ? 4.393 -13.775 5.209 1.00 97.00 112 ASP A C 1
ATOM 767 O O . ASP A 1 112 ? 3.649 -14.704 5.521 1.00 97.00 112 ASP A O 1
ATOM 771 N N . TRP A 1 113 ? 3.929 -12.529 5.050 1.00 98.25 113 TRP A N 1
ATOM 772 C CA . TRP A 1 113 ? 2.511 -12.188 5.123 1.00 98.25 113 TRP A CA 1
ATOM 773 C C . TRP A 1 113 ? 1.868 -12.286 3.742 1.00 98.25 113 TRP A C 1
ATOM 775 O O . TRP A 1 113 ? 2.110 -11.469 2.851 1.00 98.25 113 TRP A O 1
ATOM 785 N N . ASP A 1 114 ? 0.993 -13.274 3.586 1.00 97.25 114 ASP A N 1
ATOM 786 C CA . ASP A 1 114 ? 0.130 -13.380 2.416 1.00 97.25 114 ASP A CA 1
ATOM 787 C C . ASP A 1 114 ? -1.044 -12.381 2.466 1.00 97.25 114 ASP A C 1
ATOM 789 O O . ASP A 1 114 ? -1.254 -11.644 3.436 1.00 97.25 114 ASP A O 1
ATOM 793 N N . GLU A 1 115 ? -1.835 -12.341 1.390 1.00 97.31 115 GLU A N 1
ATOM 794 C CA . GLU A 1 115 ? -3.025 -11.489 1.308 1.00 97.31 115 GLU A CA 1
ATOM 795 C C . GLU A 1 115 ? -3.991 -11.723 2.479 1.00 97.31 115 GLU A C 1
ATOM 797 O O . GLU A 1 115 ? -4.509 -10.763 3.053 1.00 97.31 115 GLU A O 1
ATOM 802 N N . ALA A 1 116 ? -4.241 -12.984 2.842 1.00 98.00 116 ALA A N 1
ATOM 803 C CA . ALA A 1 116 ? -5.188 -13.317 3.898 1.00 98.00 116 ALA A CA 1
ATOM 804 C C . ALA A 1 116 ? -4.722 -12.747 5.241 1.00 98.00 116 ALA A C 1
ATOM 806 O O . ALA A 1 116 ? -5.509 -12.096 5.930 1.00 98.00 116 ALA A O 1
ATOM 807 N N . LYS A 1 117 ? -3.436 -12.905 5.567 1.00 98.44 117 LYS A N 1
ATOM 808 C CA . LYS A 1 117 ? -2.824 -12.345 6.769 1.00 98.44 117 LYS A CA 1
ATOM 809 C C . LYS A 1 117 ? -2.884 -10.822 6.786 1.00 98.44 117 LYS A C 1
ATOM 811 O O . LYS A 1 117 ? -3.236 -10.249 7.810 1.00 98.44 117 LYS A O 1
ATOM 816 N N . ILE A 1 118 ? -2.587 -10.149 5.674 1.00 98.56 118 ILE A N 1
ATOM 817 C CA . ILE A 1 118 ? -2.652 -8.680 5.595 1.00 98.56 118 ILE A CA 1
ATOM 818 C C . ILE A 1 118 ? -4.068 -8.176 5.890 1.00 98.56 118 ILE A C 1
ATOM 820 O O . ILE A 1 118 ? -4.256 -7.247 6.681 1.00 98.56 118 ILE A O 1
ATOM 824 N N . LEU A 1 119 ? -5.071 -8.783 5.256 1.00 98.44 119 LEU A N 1
ATOM 825 C CA . LEU A 1 119 ? -6.464 -8.373 5.405 1.00 98.44 119 LEU A CA 1
ATOM 826 C C . LEU A 1 119 ? -7.005 -8.693 6.802 1.00 98.44 119 LEU A C 1
ATOM 828 O O . LEU A 1 119 ? -7.714 -7.861 7.378 1.00 98.44 119 LEU A O 1
ATOM 832 N N . ASP A 1 120 ? -6.644 -9.847 7.360 1.00 98.50 120 ASP A N 1
ATOM 833 C CA . ASP A 1 120 ? -6.989 -10.220 8.731 1.00 98.50 120 ASP A CA 1
ATOM 834 C C . ASP A 1 120 ? -6.348 -9.263 9.742 1.00 98.50 120 ASP A C 1
ATOM 836 O O . ASP A 1 120 ? -7.059 -8.663 10.542 1.00 98.50 120 ASP A O 1
ATOM 840 N N . SER A 1 121 ? -5.045 -8.984 9.628 1.00 98.62 121 SER A N 1
ATOM 841 C CA . SER A 1 121 ? -4.340 -8.011 10.475 1.00 98.62 121 SER A CA 1
ATOM 842 C C . SER A 1 121 ? -4.970 -6.614 10.404 1.00 98.62 121 SER A C 1
ATOM 844 O O . SER A 1 121 ? -5.142 -5.948 11.429 1.00 98.62 121 SER A O 1
ATOM 846 N N . ALA A 1 122 ? -5.364 -6.165 9.205 1.00 98.38 122 ALA A N 1
ATOM 847 C CA . ALA A 1 122 ? -6.044 -4.886 9.018 1.00 98.38 122 ALA A CA 1
ATOM 848 C C . ALA A 1 122 ? -7.378 -4.827 9.774 1.00 98.38 122 ALA A C 1
ATOM 850 O O . ALA A 1 122 ? -7.671 -3.802 10.395 1.00 98.38 122 ALA A O 1
ATOM 851 N N . TYR A 1 123 ? -8.160 -5.912 9.741 1.00 98.44 123 TYR A N 1
ATOM 852 C CA . TYR A 1 123 ? -9.398 -6.041 10.507 1.00 98.44 123 TYR A CA 1
ATOM 853 C C . TYR A 1 123 ? -9.119 -6.155 12.010 1.00 98.44 123 TYR A C 1
ATOM 855 O O . TYR A 1 123 ? -9.711 -5.407 12.785 1.00 98.44 123 TYR A O 1
ATOM 863 N N . GLN A 1 124 ? -8.177 -7.000 12.430 1.00 98.31 124 GLN A N 1
ATOM 864 C CA . GLN A 1 124 ? -7.796 -7.212 13.826 1.00 98.31 124 GLN A CA 1
ATOM 865 C C . GLN A 1 124 ? -7.444 -5.894 14.521 1.00 98.31 124 GLN A C 1
ATOM 867 O O . GLN A 1 124 ? -7.917 -5.648 15.628 1.00 98.31 124 GLN A O 1
ATOM 872 N N . VAL A 1 125 ? -6.689 -5.005 13.867 1.00 98.31 125 VAL A N 1
ATOM 873 C CA . VAL A 1 125 ? -6.363 -3.679 14.418 1.00 98.31 125 VAL A CA 1
ATOM 874 C C . VAL A 1 125 ? -7.604 -2.843 14.733 1.00 98.31 125 VAL A C 1
ATOM 876 O O . VAL A 1 125 ? -7.620 -2.125 15.730 1.00 98.31 125 VAL A O 1
ATOM 879 N N . THR A 1 126 ? -8.677 -2.965 13.951 1.00 97.94 126 THR A N 1
ATOM 880 C CA . THR A 1 126 ? -9.933 -2.246 14.234 1.00 97.94 126 THR A CA 1
ATOM 881 C C . THR A 1 126 ? -10.651 -2.747 15.489 1.00 97.94 126 THR A C 1
ATOM 883 O O . THR A 1 126 ? -11.504 -2.045 16.027 1.00 97.94 126 THR A O 1
ATOM 886 N N . GLN A 1 127 ? -10.279 -3.934 15.977 1.00 97.38 127 GLN A N 1
ATOM 887 C CA . GLN A 1 127 ? -10.840 -4.573 17.168 1.00 97.38 127 GLN A CA 1
ATOM 888 C C . GLN A 1 127 ? -10.015 -4.300 18.436 1.00 97.38 127 GLN A C 1
ATOM 890 O O . GLN A 1 127 ? -10.468 -4.603 19.537 1.00 97.38 127 GLN A O 1
ATOM 895 N N . GLN A 1 128 ? -8.812 -3.727 18.311 1.00 96.25 128 GLN A N 1
ATOM 896 C CA . GLN A 1 128 ? -7.906 -3.497 19.448 1.00 96.25 128 GLN A CA 1
ATOM 897 C C . GLN A 1 128 ? -8.298 -2.282 20.306 1.00 96.25 128 GLN A C 1
ATOM 899 O O . GLN A 1 128 ? -7.789 -2.124 21.414 1.00 96.25 128 GLN A O 1
ATOM 904 N N . GLY A 1 129 ? -9.192 -1.415 19.825 1.00 92.88 129 GLY A N 1
ATOM 905 C CA . GLY A 1 129 ? -9.609 -0.230 20.565 1.00 92.88 129 GLY A CA 1
ATOM 906 C C . GLY A 1 129 ? -10.339 0.811 19.714 1.00 92.88 129 GLY A C 1
ATOM 907 O O . GLY A 1 129 ? -10.676 0.554 18.555 1.00 92.88 129 GLY A O 1
ATOM 908 N N . PRO A 1 130 ? -10.609 2.003 20.281 1.00 95.56 130 PRO A N 1
ATOM 909 C CA . PRO A 1 130 ? -11.215 3.098 19.535 1.00 95.56 130 PRO A CA 1
ATOM 910 C C . PRO A 1 130 ? -10.269 3.616 18.434 1.00 95.56 130 PRO A C 1
ATOM 912 O O . PRO A 1 130 ? -9.051 3.445 18.535 1.00 95.56 130 PRO A O 1
ATOM 915 N N . PRO A 1 131 ? -10.794 4.307 17.404 1.00 97.56 131 PRO A N 1
ATOM 916 C CA . PRO A 1 131 ? -9.950 4.937 16.399 1.00 97.56 131 PRO A CA 1
ATOM 917 C C . PRO A 1 131 ? -8.937 5.899 17.024 1.00 97.56 131 PRO A C 1
ATOM 919 O O . PRO A 1 131 ? -9.286 6.727 17.865 1.00 97.56 131 PRO A O 1
ATOM 922 N N . ALA A 1 132 ? -7.700 5.860 16.535 1.00 97.38 132 ALA A N 1
ATOM 923 C CA . ALA A 1 132 ? -6.651 6.798 16.920 1.00 97.38 132 ALA A CA 1
ATOM 924 C C . ALA A 1 132 ? -6.906 8.214 16.369 1.00 97.38 132 ALA A C 1
ATOM 926 O O . ALA A 1 132 ? -6.416 9.201 16.918 1.00 97.38 132 ALA A O 1
ATOM 927 N N . LYS A 1 133 ? -7.653 8.333 15.264 1.00 97.69 133 LYS A N 1
ATOM 928 C CA . LYS A 1 133 ? -8.038 9.618 14.666 1.00 97.69 133 LYS A CA 1
ATOM 929 C C . LYS A 1 133 ? -9.366 9.498 13.923 1.00 97.69 133 LYS A C 1
ATOM 931 O O . LYS A 1 133 ? -9.636 8.502 13.265 1.00 97.69 133 LYS A O 1
ATOM 936 N N . GLY A 1 134 ? -10.156 10.566 13.948 1.00 94.75 134 GLY A N 1
ATOM 937 C CA . GLY A 1 134 ? -11.385 10.702 13.170 1.00 94.75 134 GLY A CA 1
ATOM 938 C C . GLY A 1 134 ? -12.537 11.269 13.996 1.00 94.75 134 GLY A C 1
ATOM 939 O O . GLY A 1 134 ? -12.387 11.467 15.200 1.00 94.75 134 GLY A O 1
ATOM 940 N N . PRO A 1 135 ? -13.680 11.560 13.356 1.00 96.75 135 PRO A N 1
ATOM 941 C CA . PRO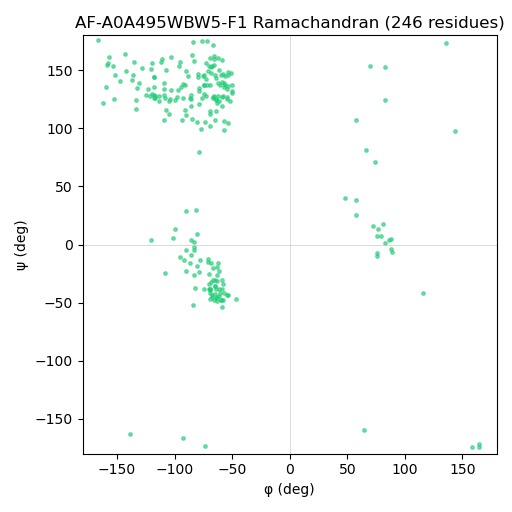 A 1 135 ? -13.915 11.470 11.909 1.00 96.75 135 PRO A CA 1
ATOM 942 C C . PRO A 1 135 ? -13.210 12.581 11.104 1.00 96.75 135 PRO A C 1
ATOM 944 O O . PRO A 1 135 ? -13.183 13.740 11.523 1.00 96.75 135 PRO A O 1
ATOM 947 N N . TYR A 1 136 ? -12.689 12.251 9.919 1.00 96.94 136 TYR A N 1
ATOM 948 C CA . TYR A 1 136 ? -12.163 13.212 8.932 1.00 96.94 136 TYR A CA 1
ATOM 949 C C . TYR A 1 136 ? -12.642 12.880 7.511 1.00 96.94 136 TYR A C 1
ATOM 951 O O . TYR A 1 136 ? -13.023 11.746 7.236 1.00 96.94 136 TYR A O 1
ATOM 959 N N . LEU A 1 137 ? -12.651 13.868 6.609 1.00 95.62 137 LEU A N 1
ATOM 960 C CA . LEU A 1 137 ? -13.055 13.655 5.216 1.00 95.62 137 LEU A CA 1
ATOM 961 C C . LEU A 1 137 ? -11.929 13.018 4.395 1.00 95.62 137 LEU A C 1
ATOM 963 O O . LEU A 1 137 ? -10.783 13.465 4.425 1.00 95.62 137 LEU A O 1
ATOM 967 N N . THR A 1 138 ? -12.299 12.014 3.613 1.00 93.06 138 THR A N 1
ATOM 968 C CA . THR A 1 138 ? -11.491 11.347 2.593 1.00 93.06 138 THR A CA 1
ATOM 969 C C . THR A 1 138 ? -12.359 11.081 1.357 1.00 93.06 138 THR A C 1
ATOM 971 O O . THR A 1 138 ? -13.414 11.700 1.188 1.00 93.06 138 THR A O 1
ATOM 974 N N . LYS A 1 139 ? -11.914 10.185 0.477 1.00 90.88 139 LYS A N 1
ATOM 975 C CA . LYS A 1 139 ? -12.676 9.679 -0.659 1.00 90.88 139 LYS A CA 1
ATOM 976 C C . LYS A 1 139 ? -12.910 8.173 -0.549 1.00 90.88 139 LYS A C 1
ATOM 978 O O . LYS A 1 139 ? -12.028 7.449 -0.084 1.00 90.88 139 LYS A O 1
ATOM 983 N N . ASP A 1 140 ? -14.076 7.724 -0.995 1.00 89.75 140 ASP A N 1
ATOM 984 C CA . ASP A 1 140 ? -14.361 6.304 -1.222 1.00 89.75 140 ASP A CA 1
ATOM 985 C C . ASP A 1 140 ? -13.641 5.772 -2.481 1.00 89.75 140 ASP A C 1
ATOM 987 O O . ASP A 1 140 ? -12.781 6.451 -3.059 1.00 89.75 140 ASP A O 1
ATOM 991 N N . ALA A 1 141 ? -13.932 4.529 -2.871 1.00 85.75 141 ALA A N 1
ATOM 992 C CA . ALA A 1 141 ? -13.364 3.906 -4.065 1.00 85.75 141 ALA A CA 1
ATOM 993 C C . ALA A 1 141 ? -13.764 4.642 -5.361 1.00 85.75 141 ALA A C 1
ATOM 995 O O . ALA A 1 141 ? -12.961 4.738 -6.286 1.00 85.75 141 ALA A O 1
ATOM 996 N N . GLU A 1 142 ? -14.951 5.254 -5.401 1.00 86.12 142 GLU A N 1
ATOM 997 C CA . GLU A 1 142 ? -15.454 6.028 -6.543 1.00 86.12 142 GLU A CA 1
ATOM 998 C C . GLU A 1 142 ? -14.998 7.499 -6.528 1.00 86.12 142 GLU A C 1
ATOM 1000 O O . GLU A 1 142 ? -15.397 8.302 -7.375 1.00 86.12 142 GLU A O 1
ATOM 1005 N N . GLY A 1 143 ? -14.164 7.894 -5.563 1.00 87.44 143 GLY A N 1
ATOM 1006 C CA . GLY A 1 143 ? -13.659 9.258 -5.446 1.00 87.44 143 GLY A CA 1
ATOM 1007 C C . GLY A 1 143 ? -14.643 10.254 -4.820 1.00 87.44 143 GLY A C 1
ATOM 1008 O O . GLY A 1 143 ? -14.350 11.458 -4.801 1.00 87.44 143 GLY A O 1
ATOM 1009 N N . ARG A 1 144 ? -15.785 9.791 -4.301 1.00 90.38 144 ARG A N 1
ATOM 1010 C CA . ARG A 1 144 ? -16.800 10.618 -3.637 1.00 90.38 144 ARG A CA 1
ATOM 1011 C C . ARG A 1 144 ? -16.378 10.919 -2.196 1.00 90.38 144 ARG A C 1
ATOM 1013 O O . ARG A 1 144 ? -15.738 10.083 -1.561 1.00 90.38 144 ARG A O 1
ATOM 1020 N N . PRO A 1 145 ? -16.717 12.101 -1.649 1.00 93.62 145 PRO A N 1
ATOM 1021 C CA . PRO A 1 145 ? -16.400 12.434 -0.265 1.00 93.62 145 PRO A CA 1
ATOM 1022 C C . PRO A 1 145 ? -17.009 11.433 0.726 1.00 93.62 145 PRO A C 1
ATOM 1024 O O . PRO A 1 145 ? -18.217 11.210 0.720 1.00 93.62 145 PRO A O 1
ATOM 1027 N N . ALA A 1 146 ? -16.182 10.895 1.618 1.00 94.94 146 ALA A N 1
ATOM 1028 C CA . ALA A 1 146 ? -16.590 9.970 2.669 1.00 94.94 146 ALA A CA 1
ATOM 1029 C C . ALA A 1 146 ? -15.920 10.341 3.996 1.00 94.94 146 ALA A C 1
ATOM 1031 O O . ALA A 1 146 ? -14.786 10.818 4.018 1.00 94.94 146 ALA A O 1
ATOM 1032 N N . TRP A 1 147 ? -16.611 10.127 5.114 1.00 97.69 147 TRP A N 1
ATOM 1033 C CA . TRP A 1 147 ? -15.998 10.244 6.439 1.00 97.69 147 TRP A CA 1
ATOM 1034 C C . TRP A 1 147 ? -15.212 8.982 6.764 1.00 97.69 147 TRP A C 1
ATOM 1036 O O . TRP A 1 147 ? -15.644 7.889 6.407 1.00 97.69 147 TRP A O 1
ATOM 1046 N N . ALA A 1 148 ? -14.085 9.132 7.449 1.00 97.88 148 ALA A N 1
ATOM 1047 C CA . ALA A 1 148 ? -13.221 8.025 7.817 1.00 97.88 148 ALA A CA 1
ATOM 1048 C C . ALA A 1 148 ? -12.585 8.190 9.198 1.00 97.88 148 ALA A C 1
ATOM 1050 O O . ALA A 1 148 ? -12.544 9.283 9.775 1.00 97.88 148 ALA A O 1
ATOM 1051 N N . TYR A 1 149 ? -12.075 7.065 9.680 1.00 98.44 149 TYR A N 1
ATOM 1052 C CA . TYR A 1 149 ? -11.430 6.865 10.962 1.00 98.44 149 TYR A CA 1
ATOM 1053 C C . TYR A 1 149 ? -10.129 6.095 10.736 1.00 98.44 149 TYR A C 1
ATOM 1055 O O . TYR A 1 149 ? -10.112 5.113 9.999 1.00 98.44 149 TYR A O 1
ATOM 1063 N N . ASP A 1 150 ? -9.047 6.535 11.363 1.00 98.38 150 ASP A N 1
ATOM 1064 C CA . ASP A 1 150 ? -7.765 5.838 11.361 1.00 98.38 150 ASP A CA 1
ATOM 1065 C C . ASP A 1 150 ? -7.646 5.025 12.651 1.00 98.38 150 ASP A C 1
ATOM 1067 O O . ASP A 1 150 ? -7.759 5.566 13.753 1.00 98.38 150 ASP A O 1
ATOM 1071 N N . TYR A 1 151 ? -7.354 3.743 12.501 1.00 98.62 151 TYR A N 1
ATOM 1072 C CA . TYR A 1 151 ? -6.996 2.814 13.560 1.00 98.62 151 TYR A CA 1
ATOM 1073 C C . TYR A 1 151 ? -5.506 2.501 13.463 1.00 98.62 151 TYR A C 1
ATOM 1075 O O . TYR A 1 151 ? -4.914 2.528 12.379 1.00 98.62 151 TYR A O 1
ATOM 1083 N N . LYS A 1 152 ? -4.904 2.217 14.612 1.00 98.12 152 LYS A N 1
ATOM 1084 C CA . LYS A 1 152 ? -3.524 1.765 14.733 1.00 98.12 152 LYS A CA 1
ATOM 1085 C C . LYS A 1 152 ? -3.470 0.644 15.749 1.00 98.12 152 LYS A C 1
ATOM 1087 O O . LYS A 1 152 ? -4.146 0.719 16.771 1.00 98.12 152 LYS A O 1
ATOM 1092 N N . GLY A 1 153 ? -2.648 -0.347 15.471 1.00 98.25 153 GLY A N 1
ATOM 1093 C CA . GLY A 1 153 ? -2.417 -1.469 16.361 1.00 98.25 153 GLY A CA 1
ATOM 1094 C C . GLY A 1 153 ? -1.195 -2.244 15.911 1.00 98.25 153 GLY A C 1
ATOM 1095 O O . GLY A 1 153 ? -0.616 -1.933 14.872 1.00 98.25 153 GLY A O 1
ATOM 1096 N N . THR A 1 154 ? -0.811 -3.248 16.685 1.00 98.44 154 THR A N 1
ATOM 1097 C CA . THR A 1 154 ? 0.336 -4.101 16.366 1.00 98.44 154 THR A CA 1
ATOM 1098 C C . THR A 1 154 ? -0.139 -5.533 16.187 1.00 98.44 154 THR A C 1
ATOM 1100 O O . THR A 1 154 ? -0.951 -6.023 16.975 1.00 98.44 154 THR A O 1
ATOM 1103 N N . VAL A 1 155 ? 0.354 -6.196 15.143 1.00 98.50 155 VAL A N 1
ATOM 1104 C CA . VAL A 1 155 ? 0.123 -7.619 14.870 1.00 98.50 155 VAL A CA 1
ATOM 1105 C C . VAL A 1 155 ? 1.472 -8.240 14.523 1.00 98.50 155 VAL A C 1
ATOM 1107 O O . VAL A 1 155 ? 2.176 -7.726 13.662 1.00 98.50 155 VAL A O 1
ATOM 1110 N N . ASP A 1 156 ? 1.866 -9.286 15.251 1.00 97.94 156 ASP A N 1
ATOM 1111 C CA . ASP A 1 156 ? 3.151 -9.994 15.110 1.00 97.94 156 ASP A CA 1
ATOM 1112 C C . ASP A 1 156 ? 4.388 -9.074 15.052 1.00 97.94 156 ASP A C 1
ATOM 1114 O O . ASP A 1 156 ? 5.327 -9.292 14.294 1.00 97.94 156 ASP A O 1
ATOM 1118 N N . GLY A 1 157 ? 4.385 -8.018 15.872 1.00 98.00 157 GLY A N 1
ATOM 1119 C CA . GLY A 1 157 ? 5.489 -7.055 15.962 1.00 98.00 157 GLY A CA 1
ATOM 1120 C C . GLY A 1 157 ? 5.481 -5.950 14.902 1.00 98.00 157 GLY A C 1
ATOM 1121 O O . GLY A 1 157 ? 6.358 -5.094 14.944 1.00 98.00 157 GLY A O 1
ATOM 1122 N N . VAL A 1 158 ? 4.490 -5.922 14.006 1.00 98.69 158 VAL A N 1
ATOM 1123 C CA . VAL A 1 158 ? 4.330 -4.897 12.964 1.00 98.69 158 VAL A CA 1
ATOM 1124 C C . VAL A 1 158 ? 3.199 -3.938 13.333 1.00 98.69 158 VAL A C 1
ATOM 1126 O O . VAL A 1 158 ? 2.065 -4.372 13.552 1.00 98.69 158 VAL A O 1
ATOM 1129 N N . GLU A 1 159 ? 3.475 -2.631 13.409 1.00 98.62 159 GLU A N 1
ATOM 1130 C CA . GLU A 1 159 ? 2.438 -1.598 13.446 1.00 98.62 159 GLU A CA 1
ATOM 1131 C C . GLU A 1 159 ? 1.647 -1.675 12.137 1.00 98.62 159 GLU A C 1
ATOM 1133 O O . GLU A 1 159 ? 2.199 -1.620 11.041 1.00 98.62 159 GLU A O 1
ATOM 1138 N N . VAL A 1 160 ? 0.327 -1.770 12.244 1.00 98.69 160 VAL A N 1
ATOM 1139 C CA . VAL A 1 160 ? -0.591 -1.711 11.112 1.00 98.69 160 VAL A CA 1
ATOM 1140 C C . VAL A 1 160 ? -1.484 -0.502 11.308 1.00 98.69 160 VAL A C 1
ATOM 1142 O O . VAL A 1 160 ? -2.126 -0.332 12.349 1.00 98.69 160 VAL A O 1
ATOM 1145 N N . LYS A 1 161 ? -1.527 0.359 10.293 1.00 98.44 161 LYS A N 1
ATOM 1146 C CA . LYS A 1 161 ? -2.465 1.473 10.240 1.00 98.44 161 LYS A CA 1
ATOM 1147 C C . LYS A 1 161 ? -3.584 1.137 9.269 1.00 98.44 161 LYS A C 1
ATOM 1149 O O . LYS A 1 161 ? -3.311 0.892 8.099 1.00 98.44 161 LYS A O 1
ATOM 1154 N N . THR A 1 162 ? -4.825 1.222 9.738 1.00 98.50 162 THR A N 1
ATOM 1155 C CA . THR A 1 162 ? -6.032 0.913 8.960 1.00 98.50 162 THR A CA 1
ATOM 1156 C C . THR A 1 162 ? -6.943 2.133 8.901 1.00 98.50 162 THR A C 1
ATOM 1158 O O . THR A 1 162 ? -7.303 2.687 9.936 1.00 98.50 162 THR A O 1
ATOM 1161 N N . THR A 1 163 ? -7.366 2.544 7.708 1.00 98.25 163 THR A N 1
ATOM 1162 C CA . THR A 1 163 ? -8.404 3.569 7.539 1.00 98.25 163 THR A CA 1
ATOM 1163 C C . THR A 1 163 ? -9.743 2.895 7.255 1.00 98.25 163 THR A C 1
ATOM 1165 O O . THR A 1 163 ? -9.868 2.167 6.272 1.00 98.25 163 THR A O 1
ATOM 1168 N N . VAL A 1 164 ? -10.759 3.184 8.065 1.00 98.38 164 VAL A N 1
ATOM 1169 C CA . VAL A 1 164 ? -12.128 2.667 7.930 1.00 98.38 164 VAL A CA 1
ATOM 1170 C C . VAL A 1 164 ? -13.074 3.813 7.593 1.00 98.38 164 VAL A C 1
ATOM 1172 O O . VAL A 1 164 ? -13.091 4.839 8.275 1.00 98.38 164 VAL A O 1
ATOM 1175 N N . LEU A 1 165 ? -13.865 3.661 6.537 1.00 97.50 165 LEU A N 1
ATOM 1176 C CA . LEU A 1 165 ? -14.918 4.600 6.171 1.00 97.50 165 LEU A CA 1
ATOM 1177 C C . LEU A 1 165 ? -16.102 4.488 7.139 1.00 97.50 165 LEU A C 1
ATOM 1179 O O . LEU A 1 165 ? -16.364 3.445 7.729 1.00 97.50 165 LEU A O 1
ATOM 1183 N N . ALA A 1 166 ? -16.890 5.552 7.256 1.00 96.75 166 ALA A N 1
ATOM 1184 C CA . ALA A 1 166 ? -18.070 5.590 8.118 1.00 96.75 166 ALA A CA 1
ATOM 1185 C C . ALA A 1 166 ? -19.162 4.567 7.739 1.00 96.75 166 ALA A C 1
ATOM 1187 O O . ALA A 1 166 ? -20.039 4.290 8.550 1.00 96.75 166 ALA A O 1
ATOM 1188 N N . ASN A 1 167 ? -19.108 3.987 6.535 1.00 95.12 167 ASN A N 1
ATOM 1189 C CA . ASN A 1 167 ? -19.975 2.881 6.109 1.00 95.12 167 ASN A CA 1
ATOM 1190 C C . ASN A 1 167 ? -19.469 1.491 6.577 1.00 95.12 167 ASN A C 1
ATOM 1192 O O . ASN A 1 167 ? -20.071 0.476 6.217 1.00 95.12 167 ASN A O 1
ATOM 1196 N N . GLY A 1 168 ? -18.361 1.436 7.328 1.00 97.12 168 GLY A N 1
ATOM 1197 C CA . GLY A 1 168 ? -17.710 0.218 7.819 1.00 97.12 168 GLY A CA 1
ATOM 1198 C C . GLY A 1 168 ? -16.684 -0.401 6.862 1.00 97.12 168 GLY A C 1
ATOM 1199 O O . GLY A 1 168 ? -16.022 -1.368 7.213 1.00 97.12 168 GLY A O 1
ATOM 1200 N N . GLU A 1 169 ? -16.506 0.122 5.655 1.00 97.56 169 GLU A N 1
ATOM 1201 C CA . GLU A 1 169 ? -15.503 -0.408 4.733 1.00 97.56 169 GLU A CA 1
ATOM 1202 C C . GLU A 1 169 ? -14.084 -0.041 5.185 1.00 97.56 169 GLU A C 1
ATOM 1204 O O . GLU A 1 169 ? -13.769 1.133 5.388 1.00 97.56 169 GLU A O 1
ATOM 1209 N N . ILE A 1 170 ? -13.196 -1.027 5.293 1.00 97.50 170 ILE A N 1
ATOM 1210 C CA . ILE A 1 170 ? -11.758 -0.774 5.401 1.00 97.50 170 ILE A CA 1
ATOM 1211 C C . ILE A 1 170 ? -11.283 -0.241 4.046 1.00 97.50 170 ILE A C 1
ATOM 1213 O O . ILE A 1 170 ? -11.278 -0.972 3.072 1.00 97.50 170 ILE A O 1
ATOM 1217 N N . ARG A 1 171 ? -10.879 1.030 3.959 1.00 95.06 171 ARG A N 1
ATOM 1218 C CA . ARG A 1 171 ? -10.461 1.668 2.696 1.00 95.06 171 ARG A CA 1
ATOM 1219 C C . ARG A 1 171 ? -9.017 1.367 2.324 1.00 95.06 171 ARG A C 1
ATOM 1221 O O . ARG A 1 171 ? -8.691 1.299 1.140 1.00 95.06 171 ARG A O 1
ATOM 1228 N N . THR A 1 172 ? -8.140 1.313 3.320 1.00 95.44 172 THR A N 1
ATOM 1229 C CA . THR A 1 172 ? -6.710 1.056 3.139 1.00 95.44 172 THR A CA 1
ATOM 1230 C C . THR A 1 172 ? -6.094 0.550 4.440 1.00 95.44 172 THR A C 1
ATOM 1232 O O . THR A 1 172 ? -6.599 0.852 5.525 1.00 95.44 172 THR A O 1
ATOM 1235 N N . ALA A 1 173 ? -5.004 -0.199 4.325 1.00 97.44 173 ALA A N 1
ATOM 1236 C CA . ALA A 1 173 ? -4.178 -0.652 5.427 1.00 97.44 173 ALA A CA 1
ATOM 1237 C C . ALA A 1 173 ? -2.722 -0.748 4.964 1.00 97.44 173 ALA A C 1
ATOM 1239 O O . ALA A 1 173 ? -2.466 -1.148 3.828 1.00 97.44 173 ALA A O 1
ATOM 1240 N N . TYR A 1 174 ? -1.781 -0.355 5.819 1.00 97.94 174 TYR A N 1
ATOM 1241 C CA . TYR A 1 174 ? -0.352 -0.391 5.509 1.00 97.94 174 TYR A CA 1
ATOM 1242 C C . TYR A 1 174 ? 0.505 -0.423 6.781 1.00 97.94 174 TYR A C 1
ATOM 1244 O O . TYR A 1 174 ? 0.042 0.064 7.819 1.00 97.94 174 TYR A O 1
ATOM 1252 N N . PRO A 1 175 ? 1.749 -0.936 6.715 1.00 98.31 175 PRO A N 1
ATOM 1253 C CA . PRO A 1 175 ? 2.685 -0.881 7.831 1.00 98.31 175 PRO A CA 1
ATOM 1254 C C . PRO A 1 175 ? 3.427 0.464 7.818 1.00 98.31 175 PRO A C 1
ATOM 1256 O O . PRO A 1 175 ? 4.232 0.711 6.919 1.00 98.31 175 PRO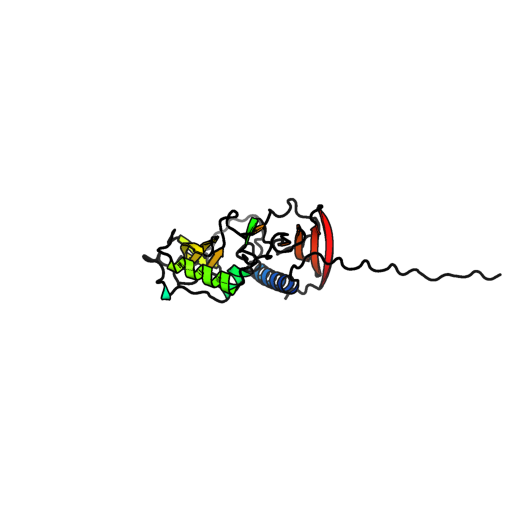 A O 1
ATOM 1259 N N . PRO A 1 176 ? 3.157 1.406 8.736 1.00 97.50 176 PRO A N 1
ATOM 1260 C CA . PRO A 1 176 ? 3.701 2.757 8.636 1.00 97.50 176 PRO A CA 1
ATOM 1261 C C . PRO A 1 176 ? 5.148 2.871 9.136 1.00 97.50 176 PRO A C 1
ATOM 1263 O O . PRO A 1 176 ? 5.801 3.864 8.815 1.00 97.50 176 PRO A O 1
ATOM 1266 N N . ASN A 1 177 ? 5.639 1.910 9.924 1.00 97.44 177 ASN A N 1
ATOM 1267 C CA . ASN A 1 177 ? 6.965 1.959 10.527 1.00 97.44 177 ASN A CA 1
ATOM 1268 C C . ASN A 1 177 ? 7.939 1.019 9.806 1.00 97.44 177 ASN A C 1
ATOM 1270 O O . ASN A 1 177 ? 7.832 -0.198 9.891 1.00 97.44 177 ASN A O 1
ATOM 1274 N N . SER A 1 178 ? 8.931 1.594 9.127 1.00 96.75 178 SER A N 1
ATOM 1275 C CA . SER A 1 178 ? 9.960 0.837 8.404 1.00 96.75 178 SER A CA 1
ATOM 1276 C C . SER A 1 178 ? 10.954 0.108 9.309 1.00 96.75 178 SER A C 1
ATOM 1278 O O . SER A 1 178 ? 11.759 -0.669 8.809 1.00 96.75 178 SER A O 1
ATOM 1280 N N . ALA A 1 179 ? 10.973 0.414 10.609 1.00 97.44 179 ALA A N 1
ATOM 1281 C CA . ALA A 1 179 ? 11.848 -0.250 11.571 1.00 97.44 179 ALA A CA 1
ATOM 1282 C C . ALA A 1 179 ? 11.247 -1.551 12.129 1.00 97.44 179 ALA A C 1
ATOM 1284 O O . ALA A 1 179 ? 11.949 -2.279 12.832 1.00 97.44 179 ALA A O 1
ATOM 1285 N N . ASP A 1 180 ? 9.973 -1.836 11.844 1.00 98.31 180 ASP A N 1
ATOM 1286 C CA . ASP A 1 180 ? 9.322 -3.049 12.328 1.00 98.31 180 ASP A CA 1
ATOM 1287 C C . ASP A 1 180 ? 9.871 -4.297 11.612 1.00 98.31 180 ASP A C 1
ATOM 1289 O O . ASP A 1 180 ? 10.267 -4.223 10.441 1.00 98.31 180 ASP A O 1
ATOM 1293 N N . PRO A 1 181 ? 9.895 -5.462 12.286 1.00 97.69 181 PRO A N 1
ATOM 1294 C CA . PRO A 1 181 ? 10.443 -6.688 11.720 1.00 97.69 181 PRO A CA 1
ATOM 1295 C C . PRO A 1 181 ? 9.800 -7.048 10.378 1.00 97.69 181 PRO A C 1
ATOM 1297 O O . PRO A 1 181 ? 8.583 -7.146 10.257 1.00 97.69 181 PRO A O 1
ATOM 1300 N N . GLY A 1 182 ? 10.636 -7.257 9.361 1.00 97.56 182 GLY A N 1
ATOM 1301 C CA . GLY A 1 182 ? 10.201 -7.705 8.037 1.00 97.56 182 GLY A CA 1
ATOM 1302 C C . GLY A 1 182 ? 9.540 -6.638 7.160 1.00 97.56 182 GLY A C 1
ATOM 1303 O O . GLY A 1 182 ? 9.379 -6.895 5.971 1.00 97.56 182 GLY A O 1
ATOM 1304 N N . VAL A 1 183 ? 9.204 -5.448 7.674 1.00 98.50 183 VAL A N 1
ATOM 1305 C CA . VAL A 1 183 ? 8.609 -4.378 6.856 1.00 98.50 183 VAL A CA 1
ATOM 1306 C C . VAL A 1 183 ? 9.596 -3.923 5.786 1.00 98.50 183 VAL A C 1
ATOM 1308 O O . VAL A 1 183 ? 10.724 -3.512 6.063 1.00 98.50 183 VAL A O 1
ATOM 1311 N N . ILE A 1 184 ? 9.154 -3.963 4.533 1.00 98.25 184 ILE A N 1
ATOM 1312 C CA . ILE A 1 184 ? 9.980 -3.617 3.379 1.00 98.25 184 ILE A CA 1
ATOM 1313 C C . ILE A 1 184 ? 9.746 -2.151 3.038 1.00 98.25 184 ILE A C 1
ATOM 1315 O O . ILE A 1 184 ? 8.610 -1.690 2.999 1.00 98.25 184 ILE A O 1
ATOM 1319 N N . THR A 1 185 ? 10.813 -1.398 2.767 1.00 97.56 185 THR A N 1
ATOM 1320 C CA . THR A 1 185 ? 10.714 0.002 2.324 1.00 97.56 185 THR A CA 1
ATOM 1321 C C . THR A 1 185 ? 11.284 0.162 0.928 1.00 97.56 185 THR A C 1
ATOM 1323 O O . THR A 1 185 ? 12.429 -0.208 0.665 1.00 97.56 185 THR A O 1
ATOM 1326 N N . ASN A 1 186 ? 10.498 0.761 0.038 1.00 96.06 186 ASN A N 1
ATOM 1327 C CA . ASN A 1 186 ? 10.920 1.044 -1.324 1.00 96.06 186 ASN A CA 1
ATOM 1328 C C . ASN A 1 186 ? 11.558 2.432 -1.445 1.00 96.06 186 ASN A C 1
ATOM 1330 O O . ASN A 1 186 ? 11.008 3.418 -0.934 1.00 96.06 186 ASN A O 1
ATOM 1334 N N . PRO A 1 187 ? 12.675 2.550 -2.184 1.00 96.00 187 PRO A N 1
ATOM 1335 C CA . PRO A 1 187 ? 13.325 3.825 -2.421 1.00 96.00 187 PRO A CA 1
ATOM 1336 C C . PRO A 1 187 ? 12.462 4.755 -3.283 1.00 96.00 187 PRO A C 1
ATOM 1338 O O . PRO A 1 187 ? 11.423 4.389 -3.843 1.00 96.00 187 PRO A O 1
ATOM 1341 N N . ALA A 1 188 ? 12.910 6.002 -3.397 1.00 95.00 188 ALA A N 1
ATOM 1342 C CA . ALA A 1 188 ? 12.346 6.932 -4.359 1.00 95.00 188 ALA A CA 1
ATOM 1343 C C . ALA A 1 188 ? 12.712 6.513 -5.789 1.00 95.00 188 ALA A C 1
ATOM 1345 O O . ALA A 1 188 ? 13.863 6.181 -6.068 1.00 95.00 188 ALA A O 1
ATOM 1346 N N . ALA A 1 189 ? 11.737 6.593 -6.694 1.00 93.12 189 ALA A N 1
ATOM 1347 C CA . ALA A 1 189 ? 11.972 6.425 -8.124 1.00 93.12 189 ALA A CA 1
ATOM 1348 C C . ALA A 1 189 ? 13.038 7.414 -8.639 1.00 93.12 189 ALA A C 1
ATOM 1350 O O . ALA A 1 189 ? 13.059 8.560 -8.170 1.00 93.12 189 ALA A O 1
ATOM 1351 N N . PRO A 1 190 ? 13.871 7.015 -9.620 1.00 93.19 190 PRO A N 1
ATOM 1352 C CA . PRO A 1 190 ? 14.914 7.856 -10.191 1.00 93.19 190 PRO A CA 1
ATOM 1353 C C . PRO A 1 190 ? 14.373 9.199 -10.681 1.00 93.19 190 PRO A C 1
ATOM 1355 O O . PRO A 1 190 ? 13.311 9.274 -11.312 1.00 93.19 190 PRO A O 1
ATOM 1358 N N . HIS A 1 191 ? 15.110 10.266 -10.374 1.00 90.62 191 HIS A N 1
ATOM 1359 C CA . HIS A 1 191 ? 14.793 11.623 -10.798 1.00 90.62 191 HIS A CA 1
ATOM 1360 C C . HIS A 1 191 ? 16.057 12.314 -11.348 1.00 90.62 191 HIS A C 1
ATOM 1362 O O . HIS A 1 191 ? 17.000 12.506 -10.580 1.00 90.62 191 HIS A O 1
ATOM 1368 N N . PRO A 1 192 ? 16.094 12.698 -12.641 1.00 90.19 192 PRO A N 1
ATOM 1369 C CA . PRO A 1 192 ? 15.028 12.531 -13.633 1.00 90.19 192 PRO A CA 1
ATOM 1370 C C . PRO A 1 192 ? 14.759 11.053 -13.961 1.00 90.19 192 PRO A C 1
ATOM 1372 O O . PRO A 1 192 ? 15.632 10.202 -13.810 1.00 90.19 192 PRO A O 1
ATOM 1375 N N . ALA A 1 193 ? 13.534 10.747 -14.397 1.00 91.06 193 ALA A N 1
ATOM 1376 C CA . ALA A 1 193 ? 13.215 9.407 -14.882 1.00 91.06 193 ALA A CA 1
ATOM 1377 C C . ALA A 1 193 ? 13.964 9.127 -16.202 1.00 91.06 193 ALA A C 1
ATOM 1379 O O . ALA A 1 193 ? 14.243 10.077 -16.945 1.00 91.06 193 ALA A O 1
ATOM 1380 N N . PRO A 1 194 ? 14.255 7.854 -16.534 1.00 91.31 194 PRO A N 1
ATOM 1381 C CA . PRO A 1 194 ? 14.885 7.499 -17.797 1.00 91.31 194 PRO A CA 1
ATOM 1382 C C . PRO A 1 194 ? 14.133 8.048 -19.009 1.00 91.31 194 PRO A C 1
ATOM 1384 O O . PRO A 1 194 ? 12.901 8.145 -19.029 1.00 91.31 194 PRO A O 1
ATOM 1387 N N . SER A 1 195 ? 14.882 8.360 -20.065 1.00 89.81 195 SER A N 1
ATOM 1388 C CA . SER A 1 195 ? 14.268 8.652 -21.355 1.00 89.81 195 SER A CA 1
ATOM 1389 C C . SER A 1 195 ? 13.495 7.429 -21.845 1.00 89.81 195 SER A C 1
ATOM 1391 O O . SER A 1 195 ? 13.842 6.287 -21.552 1.00 89.81 195 SER A O 1
ATOM 1393 N N . GLY A 1 196 ? 12.436 7.659 -22.612 1.00 87.94 196 GLY A N 1
ATOM 1394 C CA . GLY A 1 196 ? 11.723 6.554 -23.238 1.00 87.94 196 GLY A CA 1
ATOM 1395 C C . GLY A 1 196 ? 10.602 5.935 -22.401 1.00 87.94 196 GLY A C 1
ATOM 1396 O O . GLY A 1 196 ? 9.826 5.198 -23.001 1.00 87.94 196 GLY A O 1
ATOM 1397 N N . ILE A 1 197 ? 10.394 6.305 -21.130 1.00 90.62 197 ILE A N 1
ATOM 1398 C CA . ILE A 1 197 ? 9.326 5.705 -20.305 1.00 90.62 197 ILE A CA 1
ATOM 1399 C C . ILE A 1 197 ? 7.913 5.872 -20.915 1.00 90.62 197 ILE A C 1
ATOM 1401 O O . ILE A 1 197 ? 7.649 6.873 -21.605 1.00 90.62 197 ILE A O 1
ATOM 1405 N N . PRO A 1 198 ? 7.016 4.887 -20.715 1.00 87.69 198 PRO A N 1
ATOM 1406 C CA . PRO A 1 198 ? 5.605 4.991 -21.074 1.00 87.69 198 PRO A CA 1
ATOM 1407 C C . PRO A 1 198 ? 4.861 5.993 -20.183 1.00 87.69 198 PRO A C 1
ATOM 1409 O O . PRO A 1 198 ? 5.307 6.335 -19.088 1.00 87.69 198 PRO A O 1
ATOM 1412 N N . MET A 1 199 ? 3.708 6.468 -20.660 1.00 77.31 199 MET A N 1
ATOM 1413 C CA . MET A 1 199 ? 2.802 7.296 -19.858 1.00 77.31 199 MET A CA 1
ATOM 1414 C C . MET A 1 199 ? 1.801 6.408 -19.112 1.00 77.31 199 MET A C 1
ATOM 1416 O O . MET A 1 199 ? 1.383 5.381 -19.637 1.00 77.31 199 MET A O 1
ATOM 1420 N N . GLY A 1 200 ? 1.360 6.842 -17.931 1.00 70.94 200 GLY A N 1
ATOM 1421 C CA . GLY A 1 200 ? 0.187 6.277 -17.252 1.00 70.94 200 GLY A CA 1
ATOM 1422 C C . GLY A 1 200 ? 0.490 5.592 -15.924 1.00 70.94 200 GLY A C 1
ATOM 1423 O O . GLY A 1 200 ? -0.215 5.866 -14.958 1.00 70.94 200 GLY A O 1
ATOM 1424 N N . ASN A 1 201 ? 1.572 4.810 -15.827 1.00 75.00 201 ASN A N 1
ATOM 1425 C CA . ASN A 1 201 ? 1.823 3.981 -14.642 1.00 75.00 201 ASN A CA 1
ATOM 1426 C C . ASN A 1 201 ? 2.997 4.475 -13.792 1.00 75.00 201 ASN A C 1
ATOM 1428 O O . ASN A 1 201 ? 4.042 4.855 -14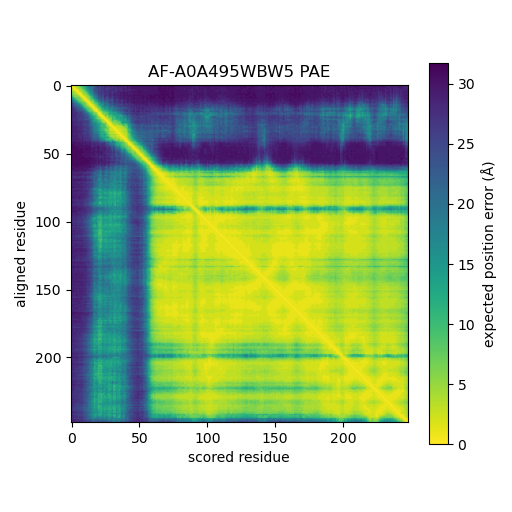.332 1.00 75.00 201 ASN A O 1
ATOM 1432 N N . PRO A 1 202 ? 2.864 4.456 -12.454 1.00 85.94 202 PRO A N 1
ATOM 1433 C CA . PRO A 1 202 ? 4.007 4.652 -11.575 1.00 85.94 202 PRO A CA 1
ATOM 1434 C C . PRO A 1 202 ? 5.007 3.492 -11.736 1.00 85.94 202 PRO A C 1
ATOM 1436 O O . PRO A 1 202 ? 4.593 2.350 -11.945 1.00 85.94 202 PRO A O 1
ATOM 1439 N N . PRO A 1 203 ? 6.318 3.755 -11.617 1.00 92.38 203 PRO A N 1
ATOM 1440 C CA . PRO A 1 203 ? 7.308 2.696 -11.706 1.00 92.38 203 PRO A CA 1
ATOM 1441 C C . PRO A 1 203 ? 7.263 1.764 -10.496 1.00 92.38 203 PRO A C 1
ATOM 1443 O O . PRO A 1 203 ? 6.882 2.177 -9.394 1.00 92.38 203 PRO A O 1
ATOM 1446 N N . ARG A 1 204 ? 7.705 0.525 -10.714 1.00 93.38 204 ARG A N 1
ATOM 1447 C CA . ARG A 1 204 ? 7.870 -0.502 -9.681 1.00 93.38 204 ARG A CA 1
ATOM 1448 C C . ARG A 1 204 ? 9.353 -0.759 -9.430 1.00 93.38 204 ARG A C 1
ATOM 1450 O O . ARG A 1 204 ? 10.113 -0.909 -10.383 1.00 93.38 204 ARG A O 1
ATOM 1457 N N . TYR A 1 205 ? 9.748 -0.808 -8.168 1.00 96.19 205 TYR A N 1
ATOM 1458 C CA . TYR A 1 205 ? 11.074 -1.206 -7.722 1.00 96.19 205 TYR A CA 1
ATOM 1459 C C . TYR A 1 205 ? 11.094 -2.700 -7.406 1.00 96.19 205 TYR A C 1
ATOM 1461 O O . TYR A 1 205 ? 10.295 -3.175 -6.603 1.00 96.19 205 TYR A O 1
ATOM 1469 N N . SER A 1 206 ? 12.020 -3.442 -7.999 1.00 96.31 206 SER A N 1
ATOM 1470 C CA . SER A 1 206 ? 12.239 -4.848 -7.676 1.00 96.31 206 SER A CA 1
ATOM 1471 C C . SER A 1 206 ? 13.046 -4.950 -6.377 1.00 96.31 206 SER A C 1
ATOM 1473 O O . SER A 1 206 ? 14.257 -5.146 -6.410 1.00 96.31 206 SER A O 1
ATOM 1475 N N . ASN A 1 207 ? 12.400 -4.793 -5.221 1.00 96.69 207 ASN A N 1
ATOM 1476 C CA . ASN A 1 207 ? 13.096 -4.709 -3.936 1.00 96.69 207 ASN A CA 1
ATOM 1477 C C . ASN A 1 207 ? 13.845 -6.011 -3.572 1.00 96.69 207 ASN A C 1
ATOM 1479 O O . ASN A 1 207 ? 13.195 -7.054 -3.480 1.00 96.69 207 ASN A O 1
ATOM 1483 N N . PRO A 1 208 ? 15.167 -5.987 -3.303 1.00 96.12 208 PRO A N 1
ATOM 1484 C CA . PRO A 1 208 ? 15.914 -7.183 -2.902 1.00 96.12 208 PRO A CA 1
ATOM 1485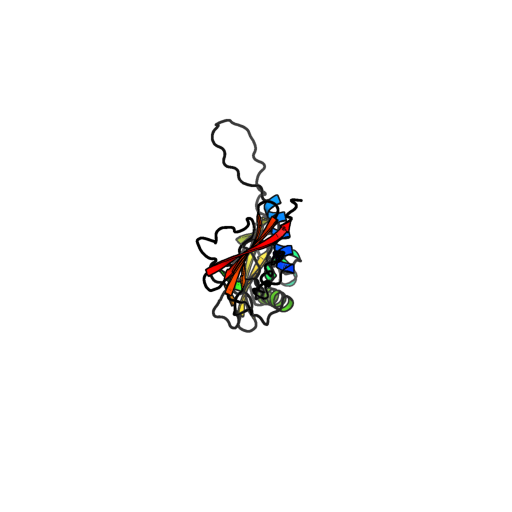 C C . PRO A 1 208 ? 15.398 -7.864 -1.631 1.00 96.12 208 PRO A C 1
ATOM 1487 O O . PRO A 1 208 ? 15.459 -9.087 -1.536 1.00 96.12 208 PRO A O 1
ATOM 1490 N N . ALA A 1 209 ? 14.822 -7.108 -0.689 1.00 94.06 209 ALA A N 1
ATOM 1491 C CA . ALA A 1 209 ? 14.202 -7.677 0.511 1.00 94.06 209 ALA A CA 1
ATOM 1492 C C . ALA A 1 209 ? 12.941 -8.508 0.199 1.00 94.06 209 ALA A C 1
ATOM 1494 O O . ALA A 1 209 ? 12.561 -9.359 0.993 1.00 94.06 209 ALA A O 1
ATOM 1495 N N . ALA A 1 210 ? 12.330 -8.295 -0.971 1.00 94.44 210 ALA A N 1
ATOM 1496 C CA . ALA A 1 210 ? 11.236 -9.102 -1.512 1.00 94.44 210 ALA A CA 1
ATOM 1497 C C . ALA A 1 210 ? 11.720 -10.126 -2.565 1.00 94.44 210 ALA A C 1
ATOM 1499 O O . ALA A 1 210 ? 10.916 -10.656 -3.330 1.00 94.44 210 ALA A O 1
ATOM 1500 N N . GLY A 1 211 ? 13.033 -10.374 -2.671 1.00 93.94 211 GLY A N 1
ATOM 1501 C CA . GLY A 1 211 ? 13.617 -11.264 -3.685 1.00 93.94 211 GLY A CA 1
ATOM 1502 C C . GLY A 1 211 ? 13.804 -10.630 -5.072 1.00 93.94 211 GLY A C 1
ATOM 1503 O O . GLY A 1 211 ? 13.937 -11.343 -6.067 1.00 93.94 211 GLY A O 1
ATOM 1504 N N . GLY A 1 212 ? 13.782 -9.300 -5.158 1.00 94.56 212 GLY A N 1
ATOM 1505 C CA . GLY A 1 212 ? 14.033 -8.545 -6.383 1.00 94.56 212 GLY A CA 1
ATOM 1506 C C . GLY A 1 212 ? 15.514 -8.298 -6.702 1.00 94.56 212 GLY A C 1
ATOM 1507 O O . GLY A 1 212 ? 16.401 -8.603 -5.911 1.00 94.56 212 GLY A O 1
ATOM 1508 N N . ASP A 1 213 ? 15.786 -7.712 -7.870 1.00 95.69 213 ASP A N 1
ATOM 1509 C CA . ASP A 1 213 ? 17.147 -7.448 -8.369 1.00 95.69 213 ASP A CA 1
ATOM 1510 C C . ASP A 1 213 ? 17.616 -5.987 -8.198 1.00 95.69 213 ASP A C 1
ATOM 1512 O O . ASP A 1 213 ? 18.691 -5.609 -8.662 1.00 95.69 213 ASP A O 1
ATOM 1516 N N . GLY A 1 214 ? 16.820 -5.148 -7.534 1.00 95.81 214 GLY A N 1
ATOM 1517 C CA . GLY A 1 214 ? 17.107 -3.731 -7.327 1.00 95.81 214 GLY A CA 1
ATOM 1518 C C . GLY A 1 214 ? 16.869 -2.850 -8.555 1.00 95.81 214 GLY A C 1
ATOM 1519 O O . GLY A 1 214 ? 17.309 -1.700 -8.561 1.00 95.81 214 GLY A O 1
ATOM 1520 N N . SER A 1 215 ? 16.190 -3.354 -9.586 1.00 96.88 215 SER A N 1
ATOM 1521 C CA . SER A 1 215 ? 15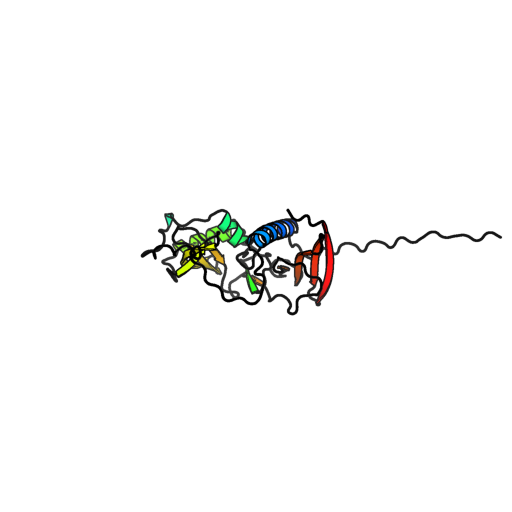.831 -2.573 -10.771 1.00 96.88 215 SER A CA 1
ATOM 1522 C C . SER A 1 215 ? 14.556 -1.742 -10.589 1.00 96.88 215 SER A C 1
ATOM 1524 O O . SER A 1 215 ? 13.683 -2.040 -9.772 1.00 96.88 215 SER A O 1
ATOM 1526 N N . TRP A 1 216 ? 14.424 -0.693 -11.396 1.00 96.75 216 TRP A N 1
ATOM 1527 C CA . TRP A 1 216 ? 13.187 0.051 -11.601 1.00 96.75 216 TRP A CA 1
ATOM 1528 C C . TRP A 1 216 ? 12.557 -0.324 -12.932 1.00 96.75 216 TRP A C 1
ATOM 1530 O O . TRP A 1 216 ? 13.226 -0.304 -13.959 1.00 96.75 216 TRP A O 1
ATOM 1540 N N . THR A 1 217 ? 11.256 -0.590 -12.930 1.00 95.00 217 THR A N 1
ATOM 1541 C CA . THR A 1 217 ? 10.491 -0.928 -14.130 1.00 95.00 217 THR A CA 1
ATOM 1542 C C . THR A 1 217 ? 9.371 0.080 -14.366 1.00 95.00 217 THR A C 1
ATOM 1544 O O . THR A 1 217 ? 8.555 0.338 -13.481 1.00 95.00 217 THR A O 1
ATOM 1547 N N . TRP A 1 218 ? 9.297 0.610 -15.587 1.00 93.06 218 TRP A N 1
ATOM 1548 C CA . TRP A 1 218 ? 8.164 1.366 -16.115 1.00 93.06 218 TRP A CA 1
ATOM 1549 C C . TRP A 1 218 ? 7.531 0.561 -17.242 1.00 93.06 218 TRP A C 1
ATOM 1551 O O . TRP A 1 218 ? 8.194 0.254 -18.229 1.00 93.06 218 TRP A O 1
ATOM 1561 N N . GLU A 1 219 ? 6.245 0.260 -17.136 1.00 90.94 219 GLU A N 1
ATOM 1562 C CA . GLU A 1 219 ? 5.520 -0.495 -18.156 1.00 90.94 219 GLU A CA 1
ATOM 1563 C C . GLU A 1 219 ? 4.217 0.212 -18.511 1.00 90.94 219 GLU A C 1
ATOM 1565 O O . GLU A 1 219 ? 3.536 0.741 -17.634 1.00 90.94 219 GLU A O 1
ATOM 1570 N N . GLY A 1 220 ? 3.875 0.251 -19.797 1.00 89.88 220 GLY A N 1
ATOM 1571 C CA . GLY A 1 220 ? 2.635 0.865 -20.256 1.00 89.88 220 GLY A CA 1
ATOM 1572 C C . GLY A 1 220 ? 2.651 1.269 -21.730 1.00 89.88 220 GLY A C 1
ATOM 1573 O O . GLY A 1 220 ? 3.607 0.978 -22.456 1.00 89.88 220 GLY A O 1
ATOM 1574 N N . PRO A 1 221 ? 1.590 1.950 -22.189 1.00 89.12 221 PRO A N 1
ATOM 1575 C CA . PRO A 1 221 ? 1.446 2.337 -23.582 1.00 89.12 221 PRO A CA 1
ATOM 1576 C C . PRO A 1 221 ? 2.365 3.502 -23.978 1.00 89.12 221 PRO A C 1
ATOM 1578 O O . PRO A 1 221 ? 2.473 4.521 -23.287 1.00 89.12 221 PRO A O 1
ATOM 1581 N N . LYS A 1 222 ? 2.985 3.386 -25.155 1.00 88.12 222 LYS A N 1
ATOM 1582 C CA . LYS A 1 222 ? 3.727 4.450 -25.835 1.00 88.12 222 LYS A CA 1
ATOM 1583 C C . LYS A 1 222 ? 3.728 4.236 -27.345 1.00 88.12 222 LYS A C 1
ATOM 1585 O O . LYS A 1 222 ? 4.155 3.196 -27.829 1.00 88.12 222 LYS A O 1
ATOM 1590 N N . GLY A 1 223 ? 3.280 5.245 -28.095 1.00 86.50 223 GLY A N 1
ATOM 1591 C CA . GLY A 1 223 ? 3.359 5.232 -29.562 1.00 86.50 223 GLY A CA 1
ATOM 1592 C C . GLY A 1 223 ? 2.647 4.043 -30.222 1.00 86.50 223 GLY A C 1
ATOM 1593 O O . GLY A 1 223 ? 3.183 3.472 -31.161 1.00 86.50 223 GLY A O 1
ATOM 1594 N N . GLY A 1 224 ? 1.484 3.633 -29.702 1.00 87.38 224 GLY A N 1
ATOM 1595 C CA . GLY A 1 224 ? 0.730 2.479 -30.220 1.00 87.38 224 GLY A CA 1
ATOM 1596 C C . GLY A 1 224 ? 1.308 1.112 -29.838 1.00 87.38 224 GLY A C 1
ATOM 1597 O O . GLY A 1 224 ? 0.823 0.095 -30.315 1.00 87.38 224 GLY A O 1
ATOM 1598 N N . LYS A 1 225 ? 2.321 1.069 -28.968 1.00 90.31 225 LYS A N 1
ATOM 1599 C CA . LYS A 1 225 ? 2.904 -0.160 -28.418 1.00 90.31 225 LYS A CA 1
ATOM 1600 C C . LYS A 1 225 ? 2.761 -0.191 -26.902 1.00 90.31 225 LYS A C 1
ATOM 1602 O O . LYS A 1 225 ? 2.696 0.863 -26.272 1.00 90.31 225 LYS A O 1
ATOM 1607 N N . ILE A 1 226 ? 2.779 -1.377 -26.306 1.00 89.94 226 ILE A N 1
ATOM 1608 C CA . ILE A 1 226 ? 3.140 -1.546 -24.897 1.00 89.94 226 ILE A CA 1
ATOM 1609 C C . ILE A 1 226 ? 4.658 -1.674 -24.829 1.00 89.94 226 ILE A C 1
ATOM 1611 O O . ILE A 1 226 ? 5.249 -2.517 -25.507 1.00 89.94 226 ILE A O 1
ATOM 1615 N N . ILE A 1 227 ? 5.292 -0.838 -24.013 1.00 93.12 227 ILE A N 1
ATOM 1616 C CA . ILE A 1 227 ? 6.732 -0.894 -23.776 1.00 93.12 227 ILE A CA 1
ATOM 1617 C C . ILE A 1 227 ? 7.028 -1.118 -22.299 1.00 93.12 227 ILE A C 1
ATOM 1619 O O . ILE A 1 227 ? 6.281 -0.673 -21.425 1.00 93.12 227 ILE A O 1
ATOM 1623 N N . ARG A 1 228 ? 8.166 -1.754 -22.042 1.00 93.69 228 ARG A N 1
ATOM 1624 C CA . ARG A 1 228 ? 8.798 -1.856 -20.735 1.00 93.69 228 ARG A CA 1
ATOM 1625 C C . ARG A 1 228 ? 10.150 -1.169 -20.789 1.00 93.69 228 ARG A C 1
ATOM 1627 O O . ARG A 1 228 ? 10.974 -1.503 -21.635 1.00 93.69 228 ARG A O 1
ATOM 1634 N N . VAL A 1 229 ? 10.377 -0.234 -19.884 1.00 95.06 229 VAL A N 1
ATOM 1635 C CA . VAL A 1 229 ? 11.685 0.363 -19.627 1.00 95.06 229 VAL A CA 1
ATOM 1636 C C . VAL A 1 229 ? 12.161 -0.161 -18.284 1.00 95.06 229 VAL A C 1
ATOM 1638 O O . VAL A 1 229 ? 11.427 -0.055 -17.306 1.00 95.06 229 VAL A O 1
ATOM 1641 N N . VAL A 1 230 ? 13.359 -0.734 -18.237 1.00 96.31 230 VAL A N 1
ATOM 1642 C CA . VAL A 1 230 ? 13.991 -1.199 -16.997 1.00 96.31 230 VAL A CA 1
ATOM 1643 C C . VAL A 1 230 ? 15.278 -0.417 -16.794 1.00 96.31 230 VAL A C 1
ATOM 1645 O O . VAL A 1 230 ? 16.092 -0.341 -17.711 1.00 96.31 230 VAL A O 1
ATOM 1648 N N . GLN A 1 231 ? 15.454 0.165 -15.613 1.00 96.56 231 GLN A N 1
ATOM 1649 C CA . GLN A 1 231 ? 16.725 0.714 -15.158 1.00 96.56 231 GLN A CA 1
ATOM 1650 C C . GLN A 1 231 ? 17.287 -0.209 -14.078 1.00 96.56 231 GLN A C 1
ATOM 1652 O O . GLN A 1 231 ? 16.658 -0.362 -13.035 1.00 96.56 231 GLN A O 1
ATOM 1657 N N . ASP A 1 232 ? 18.431 -0.843 -14.325 1.00 94.50 232 ASP A N 1
ATOM 1658 C CA . ASP A 1 232 ? 19.062 -1.729 -13.341 1.00 94.50 232 ASP A CA 1
ATOM 1659 C C . ASP A 1 232 ? 19.677 -0.953 -12.160 1.00 94.50 232 ASP A C 1
ATOM 1661 O O . ASP A 1 232 ? 19.696 0.282 -12.134 1.00 94.50 232 ASP A O 1
ATOM 1665 N N . ALA A 1 233 ? 20.188 -1.683 -11.165 1.00 91.31 233 ALA A N 1
ATOM 1666 C CA . ALA A 1 233 ? 20.807 -1.098 -9.976 1.00 91.31 233 ALA A CA 1
ATOM 1667 C C . ALA A 1 233 ? 22.071 -0.264 -10.286 1.00 91.31 233 ALA A C 1
ATOM 1669 O O . ALA A 1 233 ? 22.470 0.570 -9.475 1.00 91.31 233 ALA A O 1
ATOM 1670 N N . GLN A 1 234 ? 22.697 -0.468 -11.450 1.00 93.12 234 GLN A N 1
ATOM 1671 C CA . GLN A 1 234 ? 23.853 0.290 -11.937 1.00 93.12 234 GLN A CA 1
ATOM 1672 C C . GLN A 1 234 ? 23.438 1.511 -12.774 1.00 93.12 234 GLN A C 1
ATOM 1674 O O . GLN A 1 234 ? 24.286 2.311 -13.168 1.00 93.12 234 GLN A O 1
ATOM 1679 N N . GLY A 1 235 ? 22.140 1.681 -13.030 1.00 92.44 235 GLY A N 1
ATOM 1680 C CA . GLY A 1 235 ? 21.586 2.780 -13.803 1.00 92.44 235 GLY A CA 1
ATOM 1681 C C . GLY A 1 235 ? 21.519 2.526 -15.309 1.00 92.44 235 GLY A C 1
ATOM 1682 O O . GLY A 1 235 ? 21.121 3.441 -16.034 1.00 92.44 235 GLY A O 1
ATOM 1683 N N . ASN A 1 236 ? 21.857 1.325 -15.793 1.00 95.06 236 ASN A N 1
ATOM 1684 C CA . ASN A 1 236 ? 21.731 0.990 -17.209 1.00 95.06 236 ASN A CA 1
ATOM 1685 C C . ASN A 1 236 ? 20.259 0.838 -17.579 1.00 95.06 236 ASN A C 1
ATOM 1687 O O . ASN A 1 236 ? 19.484 0.208 -16.861 1.00 95.06 236 ASN A O 1
ATOM 1691 N N . VAL A 1 237 ? 19.882 1.391 -18.730 1.00 96.31 237 VAL A N 1
ATOM 1692 C CA . VAL A 1 237 ? 18.493 1.421 -19.187 1.00 96.31 237 VAL A CA 1
ATOM 1693 C C . VAL A 1 237 ? 18.304 0.475 -20.363 1.00 96.31 237 VAL A C 1
ATOM 1695 O O . VAL A 1 237 ? 19.003 0.569 -21.372 1.00 96.31 237 VAL A O 1
ATOM 1698 N N . THR A 1 238 ? 17.309 -0.397 -20.264 1.00 96.19 238 THR A N 1
ATOM 1699 C CA . THR A 1 238 ? 16.848 -1.253 -21.358 1.00 96.19 238 THR A CA 1
ATOM 1700 C C . THR A 1 238 ? 15.403 -0.915 -21.699 1.00 96.19 238 THR A C 1
ATOM 1702 O O . THR A 1 238 ? 14.609 -0.551 -20.835 1.00 96.19 238 THR A O 1
ATOM 1705 N N . THR A 1 239 ? 15.051 -0.983 -22.983 1.00 95.50 239 THR A N 1
ATOM 1706 C CA . THR A 1 239 ? 13.674 -0.798 -23.458 1.00 95.50 239 THR A CA 1
ATOM 1707 C C . THR A 1 239 ? 13.268 -2.010 -24.275 1.00 95.50 239 THR A C 1
ATOM 1709 O O . THR A 1 239 ? 13.969 -2.392 -25.208 1.00 95.50 239 THR A O 1
ATOM 1712 N N . THR A 1 240 ? 12.125 -2.594 -23.934 1.00 94.69 240 THR A N 1
ATOM 1713 C CA . THR A 1 240 ? 11.552 -3.766 -24.596 1.00 94.69 240 THR A CA 1
ATOM 1714 C C . THR A 1 240 ? 10.149 -3.431 -25.084 1.00 94.69 240 THR A C 1
ATOM 1716 O O . THR A 1 240 ? 9.355 -2.855 -24.342 1.00 94.69 240 THR A O 1
ATOM 1719 N N . VAL A 1 241 ? 9.826 -3.793 -26.325 1.00 93.56 241 VAL A N 1
ATOM 1720 C CA . VAL A 1 241 ? 8.453 -3.735 -26.845 1.00 93.56 241 VAL A CA 1
ATOM 1721 C C . VAL A 1 241 ? 7.758 -5.037 -26.465 1.00 93.56 241 VAL A C 1
ATOM 1723 O O . VAL A 1 241 ? 8.215 -6.105 -26.860 1.00 93.56 241 VAL A O 1
ATOM 1726 N N . LEU A 1 242 ? 6.681 -4.950 -25.684 1.00 89.19 242 LEU A N 1
ATOM 1727 C CA . LEU A 1 242 ? 5.925 -6.117 -25.215 1.00 89.19 242 LEU A CA 1
ATOM 1728 C C . LEU A 1 242 ? 4.790 -6.507 -26.169 1.00 89.19 242 LEU A C 1
ATOM 1730 O O . LEU A 1 242 ? 4.345 -7.648 -26.153 1.00 89.19 242 LEU A O 1
ATOM 1734 N N . GLY A 1 243 ? 4.321 -5.570 -26.995 1.00 90.25 243 GLY A N 1
ATOM 1735 C CA . GLY A 1 243 ? 3.258 -5.825 -27.961 1.00 90.25 243 GLY A CA 1
ATOM 1736 C C . GLY A 1 243 ? 2.632 -4.550 -28.508 1.00 90.25 243 GLY A C 1
ATOM 1737 O O . GLY A 1 243 ? 3.088 -3.439 -28.223 1.00 90.25 243 GLY A O 1
ATOM 1738 N N . ASP A 1 244 ? 1.579 -4.722 -29.297 1.00 90.75 244 ASP A N 1
ATOM 1739 C CA . ASP A 1 244 ? 0.736 -3.629 -29.771 1.00 90.75 244 ASP A CA 1
ATOM 1740 C C . ASP A 1 244 ? -0.190 -3.125 -28.662 1.00 90.75 244 ASP A C 1
ATOM 1742 O O . ASP A 1 244 ? -0.643 -3.882 -27.804 1.00 90.75 244 ASP A O 1
ATOM 1746 N N . TYR A 1 245 ? -0.446 -1.818 -28.662 1.00 83.62 245 TYR A N 1
ATOM 1747 C CA . TYR A 1 245 ? -1.420 -1.194 -27.780 1.00 83.62 245 TYR A CA 1
ATOM 1748 C C . TYR A 1 245 ? -2.632 -0.749 -28.590 1.00 83.62 245 TYR A C 1
ATOM 1750 O O . TYR A 1 245 ? -2.587 0.257 -29.302 1.00 83.62 245 TYR A O 1
ATOM 1758 N N . GLU A 1 246 ? -3.730 -1.478 -28.427 1.00 79.00 246 GLU A N 1
ATOM 1759 C CA . GLU A 1 246 ? -5.033 -1.087 -28.946 1.00 79.00 246 GLU A CA 1
ATOM 1760 C C . GLU A 1 246 ? -5.775 -0.276 -27.888 1.00 79.00 246 GLU A C 1
ATOM 1762 O O . GLU A 1 246 ? -6.094 -0.757 -26.797 1.00 79.00 246 GLU A O 1
ATOM 1767 N N . LYS A 1 247 ? -6.035 0.991 -28.206 1.00 69.69 247 LYS A N 1
ATOM 1768 C CA . LYS A 1 247 ? -6.847 1.854 -27.357 1.00 69.69 247 LYS A CA 1
ATOM 1769 C C . LYS A 1 247 ? -8.307 1.416 -27.506 1.00 69.69 247 LYS A C 1
ATOM 1771 O O . LYS A 1 247 ? -8.900 1.672 -28.550 1.00 69.69 247 LYS A O 1
ATOM 1776 N N . LYS A 1 248 ? -8.833 0.730 -26.491 1.00 56.94 248 LYS A N 1
ATOM 1777 C CA . LYS A 1 248 ? -10.266 0.428 -26.374 1.00 56.94 248 LYS A CA 1
ATOM 1778 C C . LYS A 1 248 ? -11.073 1.690 -26.080 1.00 56.94 248 LYS A C 1
ATOM 1780 O O . LYS A 1 248 ? -10.524 2.596 -25.407 1.00 56.94 248 LYS A O 1
#

Sequence (248 aa):
MAKPKNPGGSTPGKPSQAHGNINAGNGISSAQAATAQAAQQGKPGGGSGGQSTKPGGTGKPAPPTKPIQPPTANAIRHSDASREHIVHGDGGRQGGHLAGTGFSKKTEFPMDWDEAKILDSAYQVTQQGPPAKGPYLTKDAEGRPAWAYDYKGTVDGVEVKTTVLANGEIRTAYPPNSADPGVITNPAAPHPAPSGIPMGNPPRYSNPAAGGDGSWTWEGPKGGKIIRVVQDAQGNVTTTVLGDYEKK

Radius of gyration: 23.37 Å; Cα contacts (8 Å, |Δi|>4): 470; chains: 1; bounding box: 64×57×82 Å

Solvent-accessible surface area (backbone atoms only — not comparable to full-atom values): 14652 Å² total; per-residue (Å²): 140,86,83,86,85,84,80,86,84,80,79,80,78,78,76,83,78,84,76,53,78,68,58,58,72,58,50,53,51,35,38,53,50,19,45,57,50,58,68,71,63,60,86,87,77,88,81,84,87,83,95,77,93,82,84,80,77,85,70,77,80,77,66,68,83,82,72,95,67,80,55,55,74,91,51,50,42,79,45,75,69,26,50,44,20,19,40,66,24,69,31,58,98,48,61,21,18,34,50,58,50,22,42,55,68,35,44,17,39,28,71,89,46,50,70,67,52,52,54,48,48,41,52,52,28,56,70,74,53,78,63,77,41,66,80,42,85,48,59,48,96,87,66,46,64,34,46,27,31,35,25,62,35,72,55,97,71,28,52,37,38,23,36,31,33,63,85,12,37,39,60,39,43,44,38,82,52,67,86,29,76,60,32,39,71,36,61,74,67,67,81,79,65,72,85,86,56,38,59,81,45,74,48,30,34,31,42,54,88,53,67,25,66,47,25,39,37,27,51,23,49,47,94,61,20,26,34,37,31,37,31,42,72,87,64,54,74,48,78,44,80,78,44,78,42,80,86,125

InterPro domains:
  IPR029501 Bacterial EndoU nuclease [PF14436] (94-175)

Foldseek 3Di:
DDDDDDDDDDDDDDPPDPAWPLPVVLVVVLQVQLVVVVVVPDDPDDDDDDDDDDDDDPDADDADDFDPFADDLVQADEDPLQLCCQDQRRQDLGHHQDQQSQRAQFKHDALPQDSVNQRVVLSVQVVPDGFPDDQDWDAAPVRHIFTWTWGWDDDPQFIKIWIATRSNYTNYIHRPDCPTPRIDGHHHADPVHDPPADPRGGWGAQGVSNVGQRKIWGWYDDPQFIKIWIQGPVRDIDIDTPGGDDDD